Protein AF-A0A6C0CRC8-F1 (afdb_monomer)

Organism: NCBI:txid1070528

Radius of gyration: 34.05 Å; Cα contacts (8 Å, |Δi|>4): 95; chains: 1; bounding box: 80×77×87 Å

Secondary structure (DSSP, 8-state):
---S-S--TTSS---GGGS-TT-EEE-TTS-EEEEEEETTEEEEEEPPSS-------------------------------------------------------------PPPP---PPPPP-----------PPP-------------------PPPPPPPPHHHHHHHHHHHHHHHH-SSS-HHHHHHHHHHHHHHHHHHHHH--

Solvent-accessible surface area (backbone atoms only — not comparable to full-atom values): 14848 Å² total; per-residue (Å²): 132,79,80,83,80,67,73,36,59,65,74,78,65,66,63,37,70,88,52,61,77,67,48,73,45,73,18,76,80,78,41,52,24,24,27,39,75,57,97,89,40,55,35,59,36,75,51,74,88,64,76,81,74,76,73,76,81,84,74,76,81,75,77,77,79,84,76,87,74,91,76,89,74,91,81,78,87,79,91,82,90,82,89,79,87,88,81,93,73,94,70,93,74,86,77,93,75,89,77,87,77,81,71,76,84,76,72,82,78,75,81,68,77,78,75,86,75,84,76,80,85,81,89,81,89,88,82,91,88,81,91,79,93,74,87,80,79,83,79,78,79,74,75,75,76,80,81,85,72,86,78,86,68,78,75,76,81,73,80,80,76,81,81,49,71,66,59,52,52,45,59,52,44,44,51,55,46,45,71,77,44,77,83,69,57,72,71,57,47,52,54,52,35,54,53,52,50,54,54,53,51,53,51,60,62,72,78,105

Mean predicted aligned error: 21.52 Å

Sequence (208 aa):
MYTGKEMSPMGLGYCADGEMVGKKMMGRDNKDWIVGTKNGIKIWQRAPDAPLVCEEPVLKNEEIISGNDDVNSDIDSEEEEVKVQPEESAKEQTPEVMAKIEMPPQAPKKRGRPAKVKEAKPENKEAEPGAKEEAKPKRKYTRKPKNTEDVVEEKKERKPRAKTEYNMYISEKLKELREKHKELKTTEYFKMAIAEWKVYKETKNTVA

pLDDT: mean 71.19, std 20.49, range [39.12, 97.75]

Structure (mmCIF, N/CA/C/O backbone):
data_AF-A0A6C0CRC8-F1
#
_entry.id   AF-A0A6C0CRC8-F1
#
loop_
_atom_site.group_PDB
_atom_site.id
_atom_site.type_symbol
_atom_site.label_atom_id
_atom_site.label_alt_id
_atom_site.label_comp_id
_atom_site.label_asym_id
_atom_site.label_entity_id
_atom_site.label_seq_id
_atom_site.pdbx_PDB_ins_code
_atom_site.Cartn_x
_atom_site.Cartn_y
_atom_site.Cartn_z
_atom_site.occupancy
_atom_site.B_iso_or_equiv
_atom_site.auth_seq_id
_atom_site.auth_comp_id
_atom_site.auth_asym_id
_atom_site.auth_atom_id
_atom_site.pdbx_PDB_model_num
ATOM 1 N N . MET A 1 1 ? -1.367 15.613 -19.999 1.00 56.44 1 MET A N 1
ATOM 2 C CA . MET A 1 1 ? 0.026 16.001 -20.333 1.00 56.44 1 MET A CA 1
ATOM 3 C C . MET A 1 1 ? 0.952 14.850 -19.977 1.00 56.44 1 MET A C 1
ATOM 5 O O . MET A 1 1 ? 0.825 14.328 -18.879 1.00 56.44 1 MET A O 1
ATOM 9 N N . TYR A 1 2 ? 1.847 14.454 -20.885 1.00 59.19 2 TYR A N 1
ATOM 10 C CA . TYR A 1 2 ? 2.824 13.383 -20.657 1.00 59.19 2 TYR A CA 1
ATOM 11 C C . TYR A 1 2 ? 3.957 13.873 -19.746 1.00 59.19 2 TYR A C 1
ATOM 13 O O . TYR A 1 2 ? 4.626 14.856 -20.058 1.00 59.19 2 TYR A O 1
ATOM 21 N N . THR A 1 3 ? 4.176 13.201 -18.615 1.00 66.81 3 THR A N 1
ATOM 22 C CA . THR A 1 3 ? 5.148 13.648 -17.596 1.00 66.81 3 THR A CA 1
ATOM 23 C C . THR A 1 3 ? 6.562 13.094 -17.799 1.00 66.81 3 THR A C 1
ATOM 25 O O . THR A 1 3 ? 7.462 13.404 -17.019 1.00 66.81 3 THR A O 1
ATOM 28 N N . GLY A 1 4 ? 6.784 12.237 -18.806 1.00 68.25 4 GLY A N 1
ATOM 29 C CA . GLY A 1 4 ? 8.086 11.600 -19.063 1.00 68.25 4 GLY A CA 1
ATOM 30 C C . GLY A 1 4 ? 8.519 10.567 -18.020 1.00 68.25 4 GLY A C 1
ATOM 31 O O . GLY A 1 4 ? 9.549 9.917 -18.189 1.00 68.25 4 GLY A O 1
ATOM 32 N N . LYS A 1 5 ? 7.746 10.404 -16.941 1.00 71.31 5 LYS A N 1
ATOM 33 C CA . LYS A 1 5 ? 8.026 9.471 -15.842 1.00 71.31 5 LYS A CA 1
ATOM 34 C C . LYS A 1 5 ? 7.366 8.106 -16.041 1.00 71.31 5 LYS A C 1
ATOM 36 O O . LYS A 1 5 ? 7.633 7.169 -15.293 1.00 71.31 5 LYS A O 1
ATOM 41 N N . GLU A 1 6 ? 6.497 8.017 -17.036 1.00 70.81 6 GLU A N 1
ATOM 42 C CA . GLU A 1 6 ? 5.685 6.855 -17.354 1.00 70.81 6 GLU A CA 1
ATOM 43 C C . GLU A 1 6 ? 6.473 5.935 -18.288 1.00 70.81 6 GLU A C 1
ATOM 45 O O . GLU A 1 6 ? 7.143 6.385 -19.218 1.00 70.81 6 GLU A O 1
ATOM 50 N N . MET A 1 7 ? 6.429 4.631 -18.025 1.00 69.81 7 MET A N 1
ATOM 51 C CA . MET A 1 7 ? 7.054 3.650 -18.906 1.00 69.81 7 MET A CA 1
ATOM 52 C C . MET A 1 7 ? 6.260 3.600 -20.213 1.00 69.81 7 MET A C 1
ATOM 54 O O . MET A 1 7 ? 5.112 3.171 -20.214 1.00 69.81 7 MET A O 1
ATOM 58 N N . SER A 1 8 ? 6.860 4.065 -21.310 1.00 78.81 8 SER A N 1
ATOM 59 C CA . SER A 1 8 ? 6.246 4.064 -22.640 1.00 78.81 8 SER A CA 1
ATOM 60 C C . SER A 1 8 ? 6.976 3.068 -23.550 1.00 78.81 8 SER A C 1
ATOM 62 O O . SER A 1 8 ? 8.210 3.126 -23.606 1.00 78.81 8 SER A O 1
ATOM 64 N N . PRO A 1 9 ? 6.260 2.193 -24.286 1.00 80.94 9 PRO A N 1
ATOM 65 C CA . PRO A 1 9 ? 6.853 1.151 -25.131 1.00 80.94 9 PRO A CA 1
ATOM 66 C C . PRO A 1 9 ? 7.886 1.687 -26.126 1.00 80.94 9 PRO A C 1
ATOM 68 O O . PRO A 1 9 ? 8.929 1.077 -26.351 1.00 80.94 9 PRO A O 1
ATOM 71 N N . MET A 1 10 ? 7.634 2.862 -26.702 1.00 76.94 10 MET A N 1
ATOM 72 C CA . MET A 1 10 ? 8.480 3.421 -27.760 1.00 76.94 10 MET A CA 1
ATOM 73 C C . MET A 1 10 ? 9.400 4.553 -27.285 1.00 76.94 10 MET A C 1
ATOM 75 O O . MET A 1 10 ? 10.211 5.057 -28.060 1.00 76.94 10 MET A O 1
ATOM 79 N N . GLY A 1 11 ? 9.278 4.993 -26.026 1.00 75.69 11 GLY A N 1
ATOM 80 C CA . GLY A 1 11 ? 9.961 6.199 -25.539 1.00 75.69 11 GLY A CA 1
ATOM 81 C C . GLY A 1 11 ? 9.553 7.489 -26.272 1.00 75.69 11 GLY A C 1
ATOM 82 O O . GLY A 1 11 ? 10.250 8.491 -26.161 1.00 75.69 11 GLY A O 1
ATOM 83 N N . LEU A 1 12 ? 8.442 7.457 -27.018 1.00 71.00 12 LEU A N 1
ATOM 84 C CA . LEU A 1 12 ? 7.917 8.561 -27.836 1.00 71.00 12 LEU A CA 1
ATOM 85 C C . LEU A 1 12 ? 6.900 9.442 -27.103 1.00 71.00 12 LEU A C 1
ATOM 87 O O . LEU A 1 12 ? 6.391 10.400 -27.669 1.00 71.00 12 LEU A O 1
ATOM 91 N N . GLY A 1 13 ? 6.599 9.137 -25.843 1.00 79.75 13 GLY A N 1
ATOM 92 C CA . GLY A 1 13 ? 5.644 9.923 -25.070 1.00 79.75 13 GLY A CA 1
ATOM 93 C C . GLY A 1 13 ? 4.183 9.528 -25.227 1.00 79.75 13 GLY A C 1
ATOM 94 O O . GLY A 1 13 ? 3.304 10.308 -24.876 1.00 79.75 13 GLY A O 1
ATOM 95 N N . TYR A 1 14 ? 3.909 8.316 -25.712 1.00 82.94 14 TYR A N 1
ATOM 96 C CA . TYR A 1 14 ? 2.545 7.798 -25.759 1.00 82.94 14 TYR A CA 1
ATOM 97 C C . TYR A 1 14 ? 2.021 7.509 -24.351 1.00 82.94 14 TYR A C 1
ATOM 99 O O . TYR A 1 14 ? 2.572 6.661 -23.639 1.00 82.94 14 TYR A O 1
ATOM 107 N N . CYS A 1 15 ? 0.937 8.189 -23.979 1.00 88.31 15 CYS A N 1
ATOM 108 C CA . CYS A 1 15 ? 0.169 7.907 -22.771 1.00 88.31 15 CYS A CA 1
ATOM 109 C C . CYS A 1 15 ? -0.734 6.689 -23.000 1.00 88.31 15 CYS A C 1
ATOM 111 O O . CYS A 1 15 ? -1.391 6.593 -24.033 1.00 88.31 15 CYS A O 1
ATOM 113 N N . ALA A 1 16 ? -0.817 5.791 -22.019 1.00 91.00 16 ALA A N 1
ATOM 114 C CA . ALA A 1 16 ? -1.713 4.630 -22.078 1.00 91.00 16 ALA A CA 1
ATOM 115 C C . ALA A 1 16 ? -3.206 5.014 -22.029 1.00 91.00 16 ALA A C 1
ATOM 117 O O . ALA A 1 16 ? -4.069 4.220 -22.392 1.00 91.00 16 ALA A O 1
ATOM 118 N N . ASP A 1 17 ? -3.512 6.229 -21.574 1.00 90.56 17 ASP A N 1
ATOM 119 C CA . ASP A 1 17 ? -4.876 6.670 -21.291 1.00 90.56 17 ASP A CA 1
ATOM 120 C C . ASP A 1 17 ? -5.747 6.806 -22.555 1.00 90.56 17 ASP A C 1
ATOM 122 O O . ASP A 1 17 ? -6.916 6.410 -22.570 1.00 90.56 17 ASP A O 1
ATOM 126 N N . GLY A 1 18 ? -5.136 7.276 -23.651 1.00 90.38 18 GLY A N 1
ATOM 127 C CA . GLY A 1 18 ? -5.795 7.472 -24.946 1.00 90.38 18 GLY A CA 1
ATOM 128 C C . GLY A 1 18 ? -5.997 6.194 -25.762 1.00 90.38 18 GLY A C 1
ATOM 129 O O . GLY A 1 18 ? -6.579 6.253 -26.839 1.00 90.38 18 GLY A O 1
ATOM 130 N N . GLU A 1 19 ? -5.524 5.048 -25.272 1.00 92.19 19 GLU A N 1
ATOM 131 C CA . GLU A 1 19 ? -5.578 3.776 -25.990 1.00 92.19 19 GLU A CA 1
ATOM 132 C C . GLU A 1 19 ? -6.583 2.803 -25.356 1.00 92.19 19 GLU A C 1
ATOM 134 O O . GLU A 1 19 ? -6.964 2.914 -24.183 1.00 92.19 19 GLU A O 1
ATOM 139 N N . MET A 1 20 ? -7.049 1.838 -26.150 1.00 94.94 20 MET A N 1
ATOM 140 C CA . MET A 1 20 ? -7.973 0.799 -25.689 1.00 94.94 20 MET A CA 1
ATOM 141 C C . MET A 1 20 ? -7.225 -0.260 -24.865 1.00 94.94 20 MET A C 1
ATOM 143 O O . MET A 1 20 ? -6.132 -0.690 -25.240 1.00 94.94 20 MET A O 1
ATOM 147 N N . VAL A 1 21 ? -7.812 -0.688 -23.742 1.00 95.56 21 VAL A N 1
ATOM 148 C CA . VAL A 1 21 ? -7.254 -1.768 -22.909 1.00 95.56 21 VAL A CA 1
ATOM 149 C C . VAL A 1 21 ? -7.152 -3.039 -23.754 1.00 95.56 21 VAL A C 1
ATOM 151 O O . VAL A 1 21 ? -8.084 -3.381 -24.473 1.00 95.56 21 VAL A O 1
ATOM 154 N N . GLY A 1 22 ? -6.007 -3.717 -23.695 1.00 93.44 22 GLY A N 1
ATOM 155 C CA . GLY A 1 22 ? -5.718 -4.905 -24.498 1.00 93.44 22 GLY A CA 1
ATOM 156 C C . GLY A 1 22 ? -4.964 -4.635 -25.802 1.00 93.44 22 GLY A C 1
ATOM 157 O O . GLY A 1 22 ? -4.423 -5.575 -26.385 1.00 93.44 22 GLY A O 1
ATOM 158 N N . LYS A 1 23 ? -4.851 -3.373 -26.246 1.00 94.12 23 LYS A N 1
ATOM 159 C CA . LYS A 1 23 ? -4.070 -3.031 -27.443 1.00 94.12 23 LYS A CA 1
ATOM 160 C C . LYS A 1 23 ? -2.605 -3.409 -27.238 1.00 94.12 23 LYS A C 1
ATOM 162 O O . LYS A 1 23 ? -1.983 -2.969 -26.267 1.00 94.12 23 LYS A O 1
ATOM 167 N N . LYS A 1 24 ? -2.067 -4.203 -28.165 1.00 92.50 24 LYS A N 1
ATOM 168 C CA . LYS A 1 24 ? -0.651 -4.572 -28.212 1.00 92.50 24 LYS A CA 1
ATOM 169 C C . LYS A 1 24 ? 0.127 -3.595 -29.095 1.00 92.50 24 LYS A C 1
ATOM 171 O O . LYS A 1 24 ? -0.344 -3.212 -30.164 1.00 92.50 24 LYS A O 1
ATOM 176 N N . MET A 1 25 ? 1.309 -3.196 -28.647 1.00 92.50 25 MET A N 1
ATOM 177 C CA . MET A 1 25 ? 2.264 -2.383 -29.396 1.00 92.50 25 MET A CA 1
ATOM 178 C C . MET A 1 25 ? 3.677 -2.914 -29.188 1.00 92.50 25 MET A C 1
ATOM 180 O O . MET A 1 25 ? 4.079 -3.203 -28.062 1.00 92.50 25 MET A O 1
ATOM 184 N N . MET A 1 26 ? 4.446 -2.979 -30.270 1.00 91.69 26 MET A N 1
ATOM 185 C CA . MET A 1 26 ? 5.852 -3.357 -30.211 1.00 91.69 26 MET A CA 1
ATOM 186 C C . MET A 1 26 ? 6.688 -2.171 -29.718 1.00 91.69 26 MET A C 1
ATOM 188 O O . MET A 1 26 ? 6.635 -1.068 -30.267 1.00 91.69 26 MET A O 1
ATOM 192 N N . GLY A 1 27 ? 7.438 -2.388 -28.642 1.00 90.81 27 GLY A N 1
ATOM 193 C CA . GLY A 1 27 ? 8.329 -1.389 -28.072 1.00 90.81 27 GLY A CA 1
ATOM 194 C C . GLY A 1 27 ? 9.626 -1.222 -28.863 1.00 90.81 27 GLY A C 1
ATOM 195 O O . GLY A 1 27 ? 9.974 -2.022 -29.727 1.00 90.81 27 GLY A O 1
ATOM 196 N N . ARG A 1 28 ? 10.410 -0.195 -28.513 1.00 86.44 28 ARG A N 1
ATOM 197 C CA . ARG A 1 28 ? 11.751 0.035 -29.093 1.00 86.44 28 ARG A CA 1
ATOM 198 C C . ARG A 1 28 ? 12.749 -1.071 -28.728 1.00 86.44 28 ARG A C 1
ATOM 200 O O . ARG A 1 28 ? 13.810 -1.177 -29.334 1.00 86.44 28 ARG A O 1
ATOM 207 N N . ASP A 1 29 ? 12.424 -1.837 -27.694 1.00 86.69 29 ASP A N 1
ATOM 208 C CA . ASP A 1 29 ? 13.138 -3.021 -27.240 1.00 86.69 29 ASP A CA 1
ATOM 209 C C . ASP A 1 29 ? 12.695 -4.310 -27.956 1.00 86.69 29 ASP A C 1
ATOM 211 O O . ASP A 1 29 ? 13.110 -5.383 -27.530 1.00 86.69 29 ASP A O 1
ATOM 215 N N . ASN A 1 30 ? 11.886 -4.214 -29.023 1.00 89.44 30 ASN A N 1
ATOM 216 C CA . ASN A 1 30 ? 11.302 -5.344 -29.763 1.00 89.44 30 ASN A CA 1
ATOM 217 C C . ASN A 1 30 ? 10.503 -6.305 -28.873 1.00 89.44 30 ASN A C 1
ATOM 219 O O . ASN A 1 30 ? 10.401 -7.494 -29.158 1.00 89.44 30 ASN A O 1
ATOM 223 N N . LYS A 1 31 ? 9.960 -5.791 -27.768 1.00 89.44 31 LYS A N 1
ATOM 224 C CA . LYS A 1 31 ? 9.087 -6.541 -26.868 1.00 89.44 31 LYS A CA 1
ATOM 225 C C . LYS A 1 31 ? 7.670 -6.040 -27.019 1.00 89.44 31 LYS A C 1
ATOM 227 O O . LYS A 1 31 ? 7.463 -4.844 -27.232 1.00 89.44 31 LYS A O 1
ATOM 232 N N . ASP A 1 32 ? 6.710 -6.936 -26.867 1.00 92.19 32 ASP A N 1
ATOM 233 C CA . ASP A 1 32 ? 5.308 -6.561 -26.912 1.00 92.19 32 ASP A CA 1
ATOM 234 C C . ASP A 1 32 ? 4.890 -5.906 -25.600 1.00 92.19 32 ASP A C 1
ATOM 236 O O . ASP A 1 32 ? 5.190 -6.361 -24.493 1.00 92.19 32 ASP A O 1
ATOM 240 N N . TRP A 1 33 ? 4.174 -4.801 -25.735 1.00 93.31 33 TRP A N 1
ATOM 241 C CA . TRP A 1 33 ? 3.546 -4.092 -24.640 1.00 93.31 33 TRP A CA 1
ATOM 242 C C . TRP A 1 33 ? 2.049 -4.081 -24.848 1.00 93.31 33 TRP A C 1
ATOM 244 O O . TRP A 1 33 ? 1.568 -3.923 -25.963 1.00 93.31 33 TRP A O 1
ATOM 254 N N . ILE A 1 34 ? 1.312 -4.216 -23.760 1.00 94.44 34 ILE A N 1
ATOM 255 C CA . ILE A 1 34 ? -0.140 -4.241 -23.735 1.00 94.44 34 ILE A CA 1
ATOM 256 C C . ILE A 1 34 ? -0.643 -3.136 -22.811 1.00 94.44 34 ILE A C 1
ATOM 258 O O . ILE A 1 34 ? -0.088 -2.906 -21.732 1.00 94.44 34 ILE A O 1
ATOM 262 N N . VAL A 1 35 ? -1.690 -2.429 -23.231 1.00 95.38 35 VAL A N 1
ATOM 263 C CA . VAL A 1 35 ? -2.402 -1.502 -22.343 1.00 95.38 35 VAL A CA 1
ATOM 264 C C . VAL A 1 35 ? -3.191 -2.323 -21.328 1.00 95.38 35 VAL A C 1
ATOM 266 O O . VAL A 1 35 ? -4.144 -3.008 -21.692 1.00 95.38 35 VAL A O 1
ATOM 269 N N . GLY A 1 36 ? -2.803 -2.258 -20.057 1.00 93.88 36 GLY A N 1
ATOM 270 C CA . GLY A 1 36 ? -3.520 -2.882 -18.945 1.00 93.88 36 GLY A CA 1
ATOM 271 C C . GLY A 1 36 ? -4.079 -1.837 -17.984 1.00 93.88 36 GLY A C 1
ATOM 272 O O . GLY A 1 36 ? -3.643 -0.688 -17.980 1.00 93.88 36 GLY A O 1
ATOM 273 N N . THR A 1 37 ? -5.004 -2.237 -17.117 1.00 95.94 37 THR A N 1
ATOM 274 C CA . THR A 1 37 ? -5.518 -1.376 -16.043 1.00 95.94 37 THR A CA 1
ATOM 275 C C . THR A 1 37 ? -4.921 -1.815 -14.713 1.00 95.94 37 THR A C 1
ATOM 277 O O . THR A 1 37 ? -4.974 -2.991 -14.361 1.00 95.94 37 THR A O 1
ATOM 280 N N . LYS A 1 38 ? -4.355 -0.879 -13.946 1.00 93.00 38 LYS A N 1
ATOM 281 C CA . LYS A 1 38 ? -3.857 -1.132 -12.589 1.00 93.00 38 LYS A CA 1
ATOM 282 C C . LYS A 1 38 ? -4.364 -0.042 -11.658 1.00 93.00 38 LYS A C 1
ATOM 284 O O . LYS A 1 38 ? -4.096 1.133 -11.885 1.00 93.00 38 LYS A O 1
ATOM 289 N N . ASN A 1 39 ? -5.087 -0.432 -10.609 1.00 94.19 39 ASN A N 1
ATOM 290 C CA . ASN A 1 39 ? -5.735 0.496 -9.671 1.00 94.19 39 ASN A CA 1
ATOM 291 C C . ASN A 1 39 ? -6.658 1.514 -10.377 1.00 94.19 39 ASN A C 1
ATOM 293 O O . ASN A 1 39 ? -6.658 2.691 -10.031 1.00 94.19 39 ASN A O 1
ATOM 297 N N . GLY A 1 40 ? -7.386 1.080 -11.412 1.00 92.69 40 GLY A N 1
ATOM 298 C CA . GLY A 1 40 ? -8.282 1.941 -12.199 1.00 92.69 40 GLY A CA 1
ATOM 299 C C . GLY A 1 40 ? -7.592 2.866 -13.211 1.00 92.69 40 GLY A C 1
ATOM 300 O O . GLY A 1 40 ? -8.281 3.546 -13.959 1.00 92.69 40 GLY A O 1
ATOM 301 N N . ILE A 1 41 ? -6.256 2.874 -13.281 1.00 93.38 41 ILE A N 1
ATOM 302 C CA . ILE A 1 41 ? -5.489 3.702 -14.222 1.00 93.38 41 ILE A CA 1
ATOM 303 C C . ILE A 1 41 ? -4.929 2.819 -15.341 1.00 93.38 41 ILE A C 1
ATOM 305 O O . ILE A 1 41 ? -4.349 1.760 -15.069 1.00 93.38 41 ILE A O 1
ATOM 309 N N . LYS A 1 42 ? -5.077 3.253 -16.599 1.00 94.44 42 LYS A N 1
ATOM 310 C CA . LYS A 1 42 ? -4.457 2.581 -17.747 1.00 94.44 42 LYS A CA 1
ATOM 311 C C . LYS A 1 42 ? -2.950 2.801 -17.736 1.00 94.44 42 LYS A C 1
ATOM 313 O O . LYS A 1 42 ? -2.475 3.929 -17.628 1.00 94.44 42 LYS A O 1
ATOM 318 N N . ILE A 1 43 ? -2.195 1.720 -17.874 1.00 93.38 43 ILE A N 1
ATOM 319 C CA . ILE A 1 43 ? -0.737 1.732 -17.921 1.00 93.38 43 ILE A CA 1
ATOM 320 C C . ILE A 1 43 ? -0.231 0.771 -18.994 1.00 93.38 43 ILE A C 1
ATOM 322 O O . ILE A 1 43 ? -0.824 -0.279 -19.242 1.00 93.38 43 ILE A O 1
ATOM 326 N N . TRP A 1 44 ? 0.905 1.101 -19.600 1.00 93.38 44 TRP A N 1
ATOM 327 C CA . TRP A 1 44 ? 1.623 0.166 -20.458 1.00 93.38 44 TRP A CA 1
ATOM 328 C C . TRP A 1 44 ? 2.293 -0.910 -19.602 1.00 93.38 44 TRP A C 1
ATOM 330 O O . TRP A 1 44 ? 3.084 -0.609 -18.704 1.00 93.38 44 TRP A O 1
ATOM 340 N N . GLN A 1 45 ? 1.980 -2.170 -19.879 1.00 93.19 45 GLN A N 1
ATOM 341 C CA . GLN A 1 45 ? 2.575 -3.337 -19.235 1.00 93.19 45 GLN A CA 1
ATOM 342 C C . GLN A 1 45 ? 3.308 -4.170 -20.284 1.00 93.19 45 GLN A C 1
ATOM 344 O O . GLN A 1 45 ? 2.900 -4.214 -21.440 1.00 93.19 45 GLN A O 1
ATOM 349 N N . ARG A 1 46 ? 4.405 -4.824 -19.898 1.00 92.38 46 ARG A N 1
ATOM 350 C CA . ARG A 1 46 ? 5.081 -5.781 -20.783 1.00 92.38 46 ARG A CA 1
ATOM 351 C C . ARG A 1 46 ? 4.179 -7.001 -20.939 1.00 92.38 46 ARG A C 1
ATOM 353 O O . ARG A 1 46 ? 3.733 -7.539 -19.925 1.00 92.38 46 ARG A O 1
ATOM 360 N N . ALA A 1 47 ? 3.912 -7.406 -22.175 1.00 89.50 47 ALA A N 1
ATOM 361 C CA . ALA A 1 47 ? 3.236 -8.666 -22.419 1.00 89.50 47 ALA A CA 1
ATOM 362 C C . ALA A 1 47 ? 4.144 -9.799 -21.903 1.00 89.50 47 ALA A C 1
ATOM 364 O O . ALA A 1 47 ? 5.361 -9.735 -22.093 1.00 89.50 47 ALA A O 1
ATOM 365 N N . PRO A 1 48 ? 3.601 -10.790 -21.181 1.00 83.69 48 PRO A N 1
ATOM 366 C CA . PRO A 1 48 ? 4.371 -11.972 -20.836 1.00 83.69 48 PRO A CA 1
ATOM 367 C C . PRO A 1 48 ? 4.756 -12.706 -22.127 1.00 83.69 48 PRO A C 1
ATOM 369 O O . PRO A 1 48 ? 3.891 -12.998 -22.946 1.00 83.69 48 PRO A O 1
ATOM 372 N N . ASP A 1 49 ? 6.047 -13.008 -22.288 1.00 78.38 49 ASP A N 1
ATOM 373 C CA . ASP A 1 49 ? 6.589 -13.747 -23.443 1.00 78.38 49 ASP A CA 1
ATOM 374 C C . ASP A 1 49 ? 6.169 -15.230 -23.443 1.00 78.38 49 ASP A C 1
ATOM 376 O O . ASP A 1 49 ? 6.439 -15.964 -24.392 1.00 78.38 49 ASP A O 1
ATOM 380 N N . ALA A 1 50 ? 5.532 -15.697 -22.364 1.00 73.69 50 ALA A N 1
ATOM 381 C CA . ALA A 1 50 ? 5.047 -17.061 -22.280 1.00 73.69 50 ALA A CA 1
ATOM 382 C C . ALA A 1 50 ? 3.867 -17.235 -23.251 1.00 73.69 50 ALA A C 1
ATOM 384 O O . ALA A 1 50 ? 2.890 -16.483 -23.137 1.00 73.69 50 ALA A O 1
ATOM 385 N N . PRO A 1 51 ? 3.904 -18.225 -24.167 1.00 65.38 51 PRO A N 1
ATOM 386 C CA . PRO A 1 51 ? 2.679 -18.657 -24.815 1.00 65.38 51 PRO A CA 1
ATOM 387 C C . PRO A 1 51 ? 1.726 -19.024 -23.683 1.00 65.38 51 PRO A C 1
ATOM 389 O O . PRO A 1 51 ? 2.112 -19.744 -22.760 1.00 65.38 51 PRO A O 1
ATOM 392 N N . LEU A 1 52 ? 0.522 -18.457 -23.698 1.00 60.84 52 LEU A N 1
ATOM 393 C CA . LEU A 1 52 ? -0.536 -18.889 -22.799 1.00 60.84 52 LEU A CA 1
ATOM 394 C C . LEU A 1 52 ? -0.780 -20.359 -23.135 1.00 60.84 52 LEU A C 1
ATOM 396 O O . LEU A 1 52 ? -1.503 -20.671 -24.077 1.00 60.84 52 LEU A O 1
ATOM 400 N N . VAL A 1 53 ? -0.098 -21.256 -22.426 1.00 64.19 53 VAL A N 1
ATOM 401 C CA . VAL A 1 53 ? -0.453 -22.663 -22.393 1.00 64.19 53 VAL A CA 1
ATOM 402 C C . VAL A 1 53 ? -1.821 -22.641 -21.743 1.00 64.19 53 VAL A C 1
ATOM 404 O O . VAL A 1 53 ? -1.947 -22.419 -20.541 1.00 64.19 53 VAL A O 1
ATOM 407 N N . CYS A 1 54 ? -2.859 -22.720 -22.570 1.00 56.44 54 CYS A N 1
ATOM 408 C CA . CYS A 1 54 ? -4.181 -23.076 -22.105 1.00 56.44 54 CYS A CA 1
ATOM 409 C C . CYS A 1 54 ? -4.029 -24.487 -21.550 1.00 56.44 54 CYS A C 1
ATOM 411 O O . CYS A 1 54 ? -4.089 -25.454 -22.303 1.00 56.44 54 CYS A O 1
ATOM 413 N N . GLU A 1 55 ? -3.703 -24.589 -20.262 1.00 66.25 55 GLU A N 1
ATOM 414 C CA . GLU A 1 55 ? -3.749 -25.864 -19.572 1.00 66.25 55 GLU A CA 1
ATOM 415 C C . GLU A 1 55 ? -5.164 -26.409 -19.748 1.00 66.25 55 GLU A C 1
ATOM 417 O O . GLU A 1 55 ? -6.160 -25.715 -19.518 1.00 66.25 55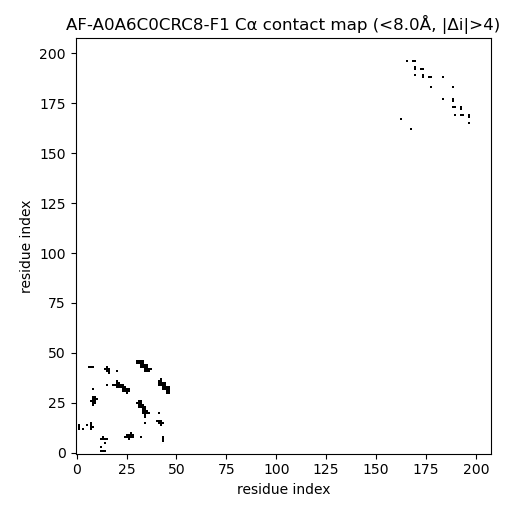 GLU A O 1
ATOM 422 N N . GLU A 1 56 ? -5.227 -27.623 -20.278 1.00 73.06 56 GLU A N 1
ATOM 423 C CA . GLU A 1 56 ? -6.464 -28.336 -20.531 1.00 73.06 56 GLU A CA 1
ATOM 424 C C . GLU A 1 56 ? -7.201 -28.500 -19.191 1.00 73.06 56 GLU A C 1
ATOM 426 O O . GLU A 1 56 ? -6.579 -28.914 -18.206 1.00 73.06 56 GLU A O 1
ATOM 431 N N . PRO A 1 57 ? -8.490 -28.124 -19.090 1.00 70.81 57 PRO A N 1
ATOM 432 C CA . PRO A 1 57 ? -9.205 -28.196 -17.826 1.00 70.81 57 PRO A CA 1
ATOM 433 C C . PRO A 1 57 ? -9.291 -29.655 -17.373 1.00 70.81 57 PRO A C 1
ATOM 435 O O . PRO A 1 57 ? -10.033 -30.455 -17.939 1.00 70.81 57 PRO A O 1
ATOM 438 N N . VAL A 1 58 ? -8.547 -29.996 -16.318 1.00 65.19 58 VAL A N 1
ATOM 439 C CA . VAL A 1 58 ? -8.588 -31.305 -15.653 1.00 65.19 58 VAL A CA 1
ATOM 440 C C . VAL A 1 58 ? -9.847 -31.388 -14.787 1.00 65.19 58 VAL A C 1
ATOM 442 O O . VAL A 1 58 ? -9.783 -31.500 -13.567 1.00 65.19 58 VAL A O 1
ATOM 445 N N . LEU A 1 59 ? -11.024 -31.306 -15.403 1.00 67.81 59 LEU A N 1
ATOM 446 C CA . LEU A 1 59 ? -12.239 -31.799 -14.770 1.00 67.81 59 LEU A CA 1
ATOM 447 C C . LEU A 1 59 ? -12.320 -33.289 -15.091 1.00 67.81 59 LEU A C 1
ATOM 449 O O . LEU A 1 59 ? -12.889 -33.706 -16.097 1.00 67.81 59 LEU A O 1
ATOM 453 N N . LYS A 1 60 ? -11.683 -34.099 -14.240 1.00 64.94 60 LYS A N 1
ATOM 454 C CA . LYS A 1 60 ? -12.029 -35.514 -14.141 1.00 64.94 60 LYS A CA 1
ATOM 455 C C . LYS A 1 60 ? -13.432 -35.550 -13.555 1.00 64.94 60 LYS A C 1
ATOM 457 O O . LYS A 1 60 ? -13.625 -35.198 -12.396 1.00 64.94 60 LYS A O 1
ATOM 462 N N . ASN A 1 61 ? -14.397 -35.907 -14.390 1.00 63.22 61 ASN A N 1
ATOM 463 C CA . ASN A 1 61 ? -15.747 -36.228 -13.965 1.00 63.22 61 ASN A CA 1
ATOM 464 C C . ASN A 1 61 ? -15.647 -37.462 -13.059 1.00 63.22 61 ASN A C 1
ATOM 466 O O . ASN A 1 61 ? -15.593 -38.586 -13.551 1.00 63.22 61 ASN A O 1
ATOM 470 N N . GLU A 1 62 ? -15.525 -37.256 -11.750 1.00 62.16 62 GLU A N 1
ATOM 471 C CA . GLU A 1 62 ? -15.753 -38.322 -10.785 1.00 62.16 62 GLU A CA 1
ATOM 472 C C . GLU A 1 62 ? -17.249 -38.624 -10.824 1.00 62.16 62 GLU A C 1
ATOM 474 O O . GLU A 1 62 ? -18.088 -37.802 -10.450 1.00 62.16 62 GLU A O 1
ATOM 479 N N . GLU A 1 63 ? -17.571 -39.779 -11.401 1.00 57.75 63 GLU A N 1
ATOM 480 C CA . GLU A 1 63 ? -18.906 -40.351 -11.420 1.00 57.75 63 GLU A CA 1
ATOM 481 C C . GLU A 1 63 ? -19.431 -40.420 -9.984 1.00 57.75 63 GLU A C 1
ATOM 483 O O . GLU A 1 63 ? -18.961 -41.201 -9.156 1.00 57.75 63 GLU A O 1
ATOM 488 N N . ILE A 1 64 ? -20.419 -39.579 -9.686 1.00 54.94 64 ILE A N 1
ATOM 489 C CA . ILE A 1 64 ? -21.249 -39.714 -8.497 1.00 54.94 64 ILE A CA 1
ATOM 490 C C . ILE A 1 64 ? -22.024 -41.016 -8.690 1.00 54.94 64 ILE A C 1
ATOM 492 O O . ILE A 1 64 ? -23.009 -41.064 -9.429 1.00 54.94 64 ILE A O 1
ATOM 496 N N . ILE A 1 65 ? -21.553 -42.087 -8.054 1.00 54.56 65 ILE A N 1
ATOM 497 C CA . ILE A 1 65 ? -22.314 -43.322 -7.908 1.00 54.56 65 ILE A CA 1
ATOM 498 C C . ILE A 1 65 ? -23.541 -42.964 -7.067 1.00 54.56 65 ILE A C 1
ATOM 500 O O . ILE A 1 65 ? -23.471 -42.802 -5.851 1.00 54.56 65 ILE A O 1
ATOM 504 N N . SER A 1 66 ? -24.666 -42.788 -7.756 1.00 50.91 66 SER A N 1
ATOM 505 C CA . SER A 1 66 ? -26.004 -42.772 -7.180 1.00 50.91 66 SER A CA 1
ATOM 506 C C . SER A 1 66 ? -26.284 -44.163 -6.609 1.00 50.91 66 SER A C 1
ATOM 508 O O . SER A 1 66 ? -26.739 -45.061 -7.310 1.00 50.91 66 SER A O 1
ATOM 510 N N . GLY A 1 67 ? -25.941 -44.349 -5.336 1.00 47.06 67 GLY A N 1
ATOM 511 C CA . GLY A 1 67 ? -26.421 -45.449 -4.511 1.00 47.06 67 GLY A CA 1
ATOM 512 C C . GLY A 1 67 ? -27.662 -44.991 -3.758 1.00 47.06 67 GLY A C 1
ATOM 513 O O . GLY A 1 67 ? -27.548 -44.364 -2.708 1.00 47.06 67 GLY A O 1
ATOM 514 N N . ASN A 1 68 ? -28.833 -45.270 -4.328 1.00 55.94 68 ASN A N 1
ATOM 515 C CA . ASN A 1 68 ? -30.062 -45.391 -3.555 1.00 55.94 68 ASN A CA 1
ATOM 516 C C . ASN A 1 68 ? -29.971 -46.707 -2.784 1.00 55.94 68 ASN A C 1
ATOM 518 O O . ASN A 1 68 ? -29.962 -47.753 -3.422 1.00 55.94 68 ASN A O 1
ATOM 522 N N . ASP A 1 69 ? -29.951 -46.654 -1.458 1.00 44.72 69 ASP A N 1
ATOM 523 C CA . ASP A 1 69 ? -30.459 -47.751 -0.640 1.00 44.72 69 ASP A CA 1
ATOM 524 C C . ASP A 1 69 ? -31.190 -47.162 0.567 1.00 44.72 69 ASP A C 1
ATOM 526 O O . ASP A 1 69 ? -30.608 -46.549 1.465 1.00 44.72 69 ASP A O 1
ATOM 530 N N . ASP A 1 70 ? -32.508 -47.326 0.505 1.00 53.31 70 ASP A N 1
ATOM 531 C CA . ASP A 1 70 ? -33.459 -47.305 1.602 1.00 53.31 70 ASP A CA 1
ATOM 532 C C . ASP A 1 70 ? -32.889 -47.938 2.880 1.00 53.31 70 ASP A C 1
ATOM 534 O O . ASP A 1 70 ? -32.718 -49.154 2.946 1.00 53.31 70 ASP A O 1
ATOM 538 N N . VAL A 1 71 ? -32.734 -47.148 3.945 1.00 52.59 71 VAL A N 1
ATOM 539 C CA . VAL A 1 71 ? -32.969 -47.658 5.302 1.00 52.59 71 VAL A CA 1
ATOM 540 C C . VAL A 1 71 ? -33.739 -46.618 6.101 1.00 52.59 71 VAL A C 1
ATOM 542 O O . VAL A 1 71 ? -33.211 -45.643 6.629 1.00 52.59 71 VAL A O 1
ATOM 545 N N . ASN A 1 72 ? -35.033 -46.884 6.152 1.00 53.59 72 ASN A N 1
ATOM 546 C CA . ASN A 1 72 ? -35.976 -46.416 7.141 1.00 53.59 72 ASN A CA 1
ATOM 547 C C . ASN A 1 72 ? -35.534 -46.880 8.544 1.00 53.59 72 ASN A C 1
ATOM 549 O O . ASN A 1 72 ? -35.368 -48.081 8.762 1.00 53.59 72 ASN A O 1
ATOM 553 N N . SER A 1 73 ? -35.392 -45.964 9.499 1.00 48.47 73 SER A N 1
ATOM 554 C CA . SER A 1 73 ? -35.614 -46.285 10.912 1.00 48.47 73 SER A CA 1
ATOM 555 C C . SER A 1 73 ? -35.989 -45.023 11.679 1.00 48.47 73 SER A C 1
ATOM 557 O O . SER A 1 73 ? -35.134 -44.189 11.985 1.00 48.47 73 SER A O 1
ATOM 559 N N . ASP A 1 74 ? -37.286 -44.927 11.960 1.00 53.12 74 ASP A N 1
ATOM 560 C CA . ASP A 1 74 ? -37.882 -44.254 13.107 1.00 53.12 74 ASP A CA 1
ATOM 561 C C . ASP A 1 74 ? -36.934 -44.185 14.315 1.00 53.12 74 ASP A C 1
ATOM 563 O O . ASP A 1 74 ? -36.537 -45.215 14.867 1.00 53.12 74 ASP A O 1
ATOM 567 N N . ILE A 1 75 ? -36.637 -42.971 14.776 1.00 52.50 75 ILE A N 1
ATOM 568 C CA . ILE A 1 75 ? -36.425 -42.743 16.202 1.00 52.50 75 ILE A CA 1
ATOM 569 C C . ILE A 1 75 ? -37.181 -41.470 16.589 1.00 52.50 75 ILE A C 1
ATOM 571 O O . ILE A 1 75 ? -36.844 -40.346 16.216 1.00 52.50 75 ILE A O 1
ATOM 575 N N . ASP A 1 76 ? -38.303 -41.737 17.237 1.00 55.09 76 ASP A N 1
ATOM 576 C CA . ASP A 1 76 ? -39.181 -40.821 17.939 1.00 55.09 76 ASP A CA 1
ATOM 577 C C . ASP A 1 76 ? -38.581 -40.495 19.324 1.00 55.09 76 ASP A C 1
ATOM 579 O O . ASP A 1 76 ? -37.772 -41.271 19.839 1.00 55.09 76 ASP A O 1
ATOM 583 N N . SER A 1 77 ? -39.061 -39.408 19.937 1.00 50.75 77 SER A N 1
ATOM 584 C CA . SER A 1 77 ? -38.851 -39.005 21.345 1.00 50.75 77 SER A CA 1
ATOM 585 C C . SER A 1 77 ? -37.477 -38.394 21.693 1.00 50.75 77 SER A C 1
ATOM 587 O O . SER A 1 77 ? -36.431 -38.883 21.292 1.00 50.75 77 SER A O 1
ATOM 589 N N . GLU A 1 78 ? -37.348 -37.328 22.480 1.00 54.16 78 GLU A N 1
ATOM 590 C CA . GLU A 1 78 ? -38.287 -36.518 23.259 1.00 54.16 78 GLU A CA 1
ATOM 591 C C . GLU A 1 78 ? -37.573 -35.199 23.620 1.00 54.16 78 GLU A C 1
ATOM 593 O O . GLU A 1 78 ? -36.341 -35.111 23.624 1.00 54.16 78 GLU A O 1
ATOM 598 N N . GLU A 1 79 ? -38.365 -34.170 23.907 1.00 56.09 79 GLU A N 1
ATOM 599 C CA . GLU A 1 79 ? -37.934 -32.887 24.454 1.00 56.09 79 GLU A CA 1
ATOM 600 C C . GLU A 1 79 ? -37.320 -33.063 25.853 1.00 56.09 79 GLU A C 1
ATOM 602 O O . GLU A 1 79 ? -37.937 -33.676 26.719 1.00 56.09 79 GLU A O 1
ATOM 607 N N . GLU A 1 80 ? -36.179 -32.425 26.136 1.00 53.41 80 GLU A N 1
ATOM 608 C CA . GLU A 1 80 ? -35.926 -31.958 27.503 1.00 53.41 80 GLU A CA 1
ATOM 609 C C . GLU A 1 80 ? -35.146 -30.637 27.521 1.00 53.41 80 GLU A C 1
ATOM 611 O O . GLU A 1 80 ? -34.004 -30.501 27.076 1.00 53.41 80 GLU A O 1
ATOM 616 N N . GLU A 1 81 ? -35.843 -29.636 28.041 1.00 53.56 81 GLU A N 1
ATOM 617 C CA . GLU A 1 81 ? -35.412 -28.284 28.328 1.00 53.56 81 GLU A CA 1
ATOM 618 C C . GLU A 1 81 ? -34.541 -28.290 29.598 1.00 53.56 81 GLU A C 1
ATOM 620 O O . GLU A 1 81 ? -35.048 -28.505 30.696 1.00 53.56 81 GLU A O 1
ATOM 625 N N . VAL A 1 82 ? -33.234 -28.007 29.494 1.00 43.31 82 VAL A N 1
ATOM 626 C CA . VAL A 1 82 ? -32.400 -27.739 30.683 1.00 43.31 82 VAL A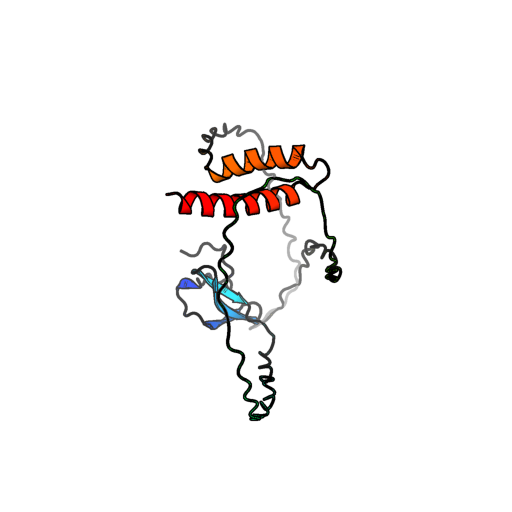 CA 1
ATOM 627 C C . VAL A 1 82 ? -31.801 -26.339 30.622 1.00 43.31 82 VAL A C 1
ATOM 629 O O . VAL A 1 82 ? -30.785 -26.050 29.993 1.00 43.31 82 VAL A O 1
ATOM 632 N N . LYS A 1 83 ? -32.486 -25.464 31.352 1.00 47.28 83 LYS A N 1
ATOM 633 C CA . LYS A 1 83 ? -32.111 -24.117 31.767 1.00 47.28 83 LYS A CA 1
ATOM 634 C C . LYS A 1 83 ? -31.161 -24.186 32.965 1.00 47.28 83 LYS A C 1
ATOM 636 O O . LYS A 1 83 ? -31.626 -24.457 34.066 1.00 47.28 83 LYS A O 1
ATOM 641 N N . VAL A 1 84 ? -29.881 -23.839 32.802 1.00 46.69 84 VAL A N 1
ATOM 642 C CA . VAL A 1 84 ? -29.000 -23.460 33.928 1.00 46.69 84 VAL A CA 1
ATOM 643 C C . VAL A 1 84 ? -28.019 -22.359 33.491 1.00 46.69 84 VAL A C 1
ATOM 645 O O . VAL A 1 84 ? -27.162 -22.569 32.638 1.00 46.69 84 VAL A O 1
ATOM 648 N N . GLN A 1 85 ? -28.179 -21.163 34.071 1.00 45.38 85 GLN A N 1
ATOM 649 C CA . GLN A 1 85 ? -27.145 -20.117 34.165 1.00 45.38 85 GLN A CA 1
ATOM 650 C C . GLN A 1 85 ? -26.300 -20.341 35.452 1.00 45.38 85 GLN A C 1
ATOM 652 O O . GLN A 1 85 ? -26.611 -21.245 36.219 1.00 45.38 85 GLN A O 1
ATOM 657 N N . PRO A 1 86 ? -25.345 -19.464 35.805 1.00 57.75 86 PRO A N 1
ATOM 658 C CA . PRO A 1 86 ? -23.938 -19.499 35.428 1.00 57.75 86 PRO A CA 1
ATOM 659 C C . PRO A 1 86 ? -23.040 -19.743 36.659 1.00 57.75 86 PRO A C 1
ATOM 661 O O . PRO A 1 86 ? -23.232 -19.098 37.683 1.00 57.75 86 PRO A O 1
ATOM 664 N N . GLU A 1 87 ? -22.000 -20.576 36.561 1.00 41.47 87 GLU A N 1
ATOM 665 C CA . GLU A 1 87 ? -20.950 -20.588 37.590 1.00 41.47 87 GLU A CA 1
ATOM 666 C C . GLU A 1 87 ? -19.546 -20.448 37.002 1.00 41.47 87 GLU A C 1
ATOM 668 O O . GLU A 1 87 ? -19.026 -21.263 36.241 1.00 41.47 87 GLU A O 1
ATOM 673 N N . GLU A 1 88 ? -18.978 -19.317 37.393 1.00 50.31 88 GLU A N 1
ATOM 674 C CA . GLU A 1 88 ? -17.585 -18.938 37.463 1.00 50.31 88 GLU A CA 1
ATOM 675 C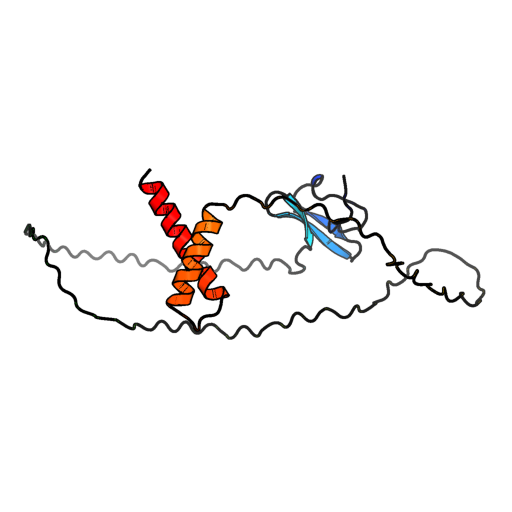 C . GLU A 1 88 ? -16.719 -20.067 38.047 1.00 50.31 88 GLU A C 1
ATOM 677 O O . GLU A 1 88 ? -16.858 -20.448 39.206 1.00 50.31 88 GLU A O 1
ATOM 682 N N . SER A 1 89 ? -15.769 -20.589 37.270 1.00 39.12 89 SER A N 1
ATOM 683 C CA . SER A 1 89 ? -14.638 -21.306 37.854 1.00 39.12 89 SER A CA 1
ATOM 684 C C . SER A 1 89 ? -13.431 -21.278 36.934 1.00 39.12 89 SER A C 1
ATOM 686 O O . SER A 1 89 ? -13.428 -21.801 35.820 1.00 39.12 89 SER A O 1
ATOM 688 N N . ALA A 1 90 ? -12.386 -20.632 37.434 1.00 51.25 90 ALA A N 1
ATOM 689 C CA . ALA A 1 90 ? -11.052 -20.661 36.885 1.00 51.25 90 ALA A CA 1
ATOM 690 C C . ALA A 1 90 ? -10.541 -22.104 36.748 1.00 51.25 90 ALA A C 1
ATOM 692 O O . ALA A 1 90 ? -10.432 -22.824 37.740 1.00 51.25 90 ALA A O 1
ATOM 693 N N . LYS A 1 91 ? -10.134 -22.485 35.534 1.00 42.69 91 LYS A N 1
ATOM 694 C CA . LYS A 1 91 ? -9.049 -23.446 35.307 1.00 42.69 91 LYS A CA 1
ATOM 695 C C . LYS A 1 91 ? -8.543 -23.360 33.872 1.00 42.69 91 LYS A C 1
ATOM 697 O O . LYS A 1 91 ? -9.184 -23.791 32.923 1.00 42.69 91 LYS A O 1
ATOM 702 N N . GLU A 1 92 ? -7.376 -22.739 33.760 1.00 53.56 92 GLU A N 1
ATOM 703 C CA . GLU A 1 92 ? -6.202 -23.278 33.078 1.00 53.56 92 GLU A CA 1
ATOM 704 C C . GLU A 1 92 ? -6.425 -24.629 32.375 1.00 53.56 92 GLU A C 1
ATOM 706 O O . GLU A 1 92 ? -6.558 -25.667 33.023 1.00 53.56 92 GLU A O 1
ATOM 711 N N . GLN A 1 93 ? -6.444 -24.591 31.042 1.00 39.31 93 GLN A N 1
ATOM 712 C CA . GLN A 1 93 ? -6.096 -25.711 30.173 1.00 39.31 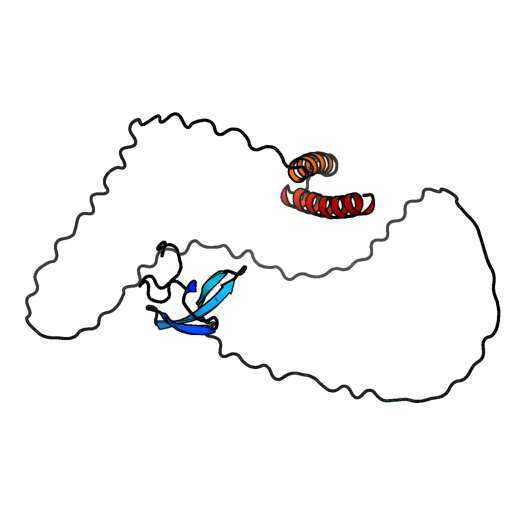93 GLN A CA 1
ATOM 713 C C . GLN A 1 93 ? -5.796 -25.175 28.770 1.00 39.31 93 GLN A C 1
ATOM 715 O O . GLN A 1 93 ? -6.674 -24.783 28.004 1.00 39.31 93 GLN A O 1
ATOM 720 N N . THR A 1 94 ? -4.506 -25.128 28.461 1.00 47.56 94 THR A N 1
ATOM 721 C CA . THR A 1 94 ? -3.983 -25.179 27.100 1.00 47.56 94 THR A CA 1
ATOM 722 C C . THR A 1 94 ? -4.427 -26.478 26.427 1.00 47.56 94 THR A C 1
ATOM 724 O O . THR A 1 94 ? -4.445 -27.534 27.059 1.00 47.56 94 THR A O 1
ATOM 727 N N . PRO A 1 95 ? -4.715 -26.427 25.121 1.00 54.06 95 PRO A N 1
ATOM 728 C CA . PRO A 1 95 ? -4.200 -27.490 24.269 1.00 54.06 95 PRO A CA 1
ATOM 729 C C . PRO A 1 95 ? -3.295 -26.934 23.166 1.00 54.06 95 PRO A C 1
ATOM 731 O O . PRO A 1 95 ? -3.719 -26.220 22.257 1.00 54.06 95 PRO A O 1
ATOM 734 N N . GLU A 1 96 ? -2.021 -27.326 23.252 1.00 52.09 96 GLU A N 1
ATOM 735 C CA . GLU A 1 96 ? -1.183 -27.564 22.082 1.00 52.09 96 GLU A CA 1
ATOM 736 C C . GLU A 1 96 ? -1.923 -28.522 21.144 1.00 52.09 96 GLU A C 1
ATOM 738 O O . GLU A 1 96 ? -2.123 -29.688 21.479 1.00 52.09 96 GLU A O 1
ATOM 743 N N . VAL A 1 97 ? -2.273 -28.067 19.942 1.00 51.03 97 VAL A N 1
ATOM 744 C CA . VAL A 1 97 ? -2.413 -28.981 18.809 1.00 51.03 97 VAL A CA 1
ATOM 745 C C . VAL A 1 97 ? -1.621 -28.419 17.646 1.00 51.03 97 VAL A C 1
ATOM 747 O O . VAL A 1 97 ? -1.851 -27.324 17.133 1.00 51.03 97 VAL A O 1
ATOM 750 N N . MET A 1 98 ? -0.617 -29.205 17.297 1.00 50.09 98 MET A N 1
ATOM 751 C CA . MET A 1 98 ? 0.323 -29.002 16.221 1.00 50.09 98 MET A CA 1
ATOM 752 C C . MET A 1 98 ? -0.391 -28.937 14.867 1.00 50.09 98 MET A C 1
ATOM 754 O O . MET A 1 98 ? -1.022 -29.899 14.445 1.00 50.09 98 MET A O 1
ATOM 758 N N . ALA A 1 99 ? -0.168 -27.856 14.124 1.00 50.97 99 ALA A N 1
ATOM 759 C CA . ALA A 1 99 ? -0.211 -27.880 12.667 1.00 50.97 99 ALA A CA 1
ATOM 760 C C . ALA A 1 99 ? 1.097 -27.276 12.156 1.00 50.97 99 ALA A C 1
ATOM 762 O O . ALA A 1 99 ? 1.228 -26.081 11.888 1.00 50.97 99 ALA A O 1
ATOM 763 N N . LYS A 1 100 ? 2.108 -28.142 12.090 1.00 45.38 100 LYS A N 1
ATOM 764 C CA . LYS A 1 100 ? 3.403 -27.888 11.470 1.00 45.38 100 LYS A CA 1
ATOM 765 C C . LYS A 1 100 ? 3.185 -27.788 9.958 1.00 45.38 100 LYS A C 1
ATOM 767 O O . LYS A 1 100 ? 3.358 -28.759 9.233 1.00 45.38 100 LYS A O 1
ATOM 772 N N . ILE A 1 101 ? 2.761 -26.616 9.487 1.00 47.81 101 ILE A N 1
ATOM 773 C CA . ILE A 1 101 ? 2.851 -26.258 8.071 1.00 47.81 101 ILE A CA 1
ATOM 774 C C . ILE A 1 101 ? 4.326 -25.961 7.819 1.00 47.81 101 ILE A C 1
ATOM 776 O O . ILE A 1 101 ? 4.837 -24.885 8.135 1.00 47.81 101 ILE A O 1
ATOM 780 N N . GLU A 1 102 ? 5.022 -26.971 7.312 1.00 42.94 102 GLU A N 1
ATOM 781 C CA . GLU A 1 102 ? 6.381 -26.8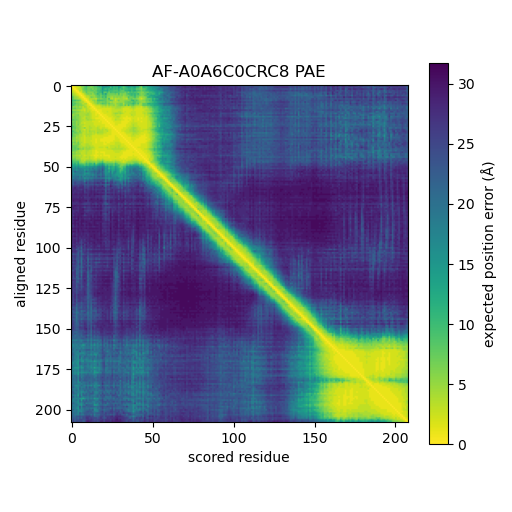71 6.805 1.00 42.94 102 GLU A CA 1
ATOM 782 C C . GLU A 1 102 ? 6.367 -25.967 5.565 1.00 42.94 102 GLU A C 1
ATOM 784 O O . GLU A 1 102 ? 6.213 -26.394 4.424 1.00 42.94 102 GLU A O 1
ATOM 789 N N . MET A 1 103 ? 6.449 -24.659 5.810 1.00 58.19 103 MET A N 1
ATOM 790 C CA . MET A 1 103 ? 6.699 -23.673 4.770 1.00 58.19 103 MET A CA 1
ATOM 791 C C . MET A 1 103 ? 8.115 -23.905 4.223 1.00 58.19 103 MET A C 1
ATOM 793 O O . MET A 1 103 ? 9.073 -23.870 5.003 1.00 58.19 103 MET A O 1
ATOM 797 N N . PRO A 1 104 ? 8.290 -24.094 2.903 1.00 63.34 104 PRO A N 1
ATOM 798 C CA . PRO A 1 104 ? 9.612 -24.254 2.320 1.00 63.34 104 PRO A CA 1
ATOM 799 C C . PRO A 1 104 ? 10.453 -22.991 2.569 1.00 63.34 104 PRO A C 1
ATOM 801 O O . PRO A 1 104 ? 9.925 -21.871 2.500 1.00 63.34 104 PRO A O 1
ATOM 804 N N . PRO A 1 105 ? 11.764 -23.130 2.836 1.00 50.59 105 PRO A N 1
ATOM 805 C CA . PRO A 1 105 ? 12.646 -22.000 3.084 1.00 50.59 105 PRO A CA 1
ATOM 806 C C . PRO A 1 105 ? 12.735 -21.128 1.827 1.00 50.59 105 PRO A C 1
ATOM 808 O O . PRO A 1 105 ? 13.477 -21.415 0.887 1.00 50.59 105 PRO A O 1
ATOM 811 N N . GLN A 1 106 ? 11.986 -20.022 1.799 1.00 52.66 106 GLN A N 1
ATOM 812 C CA . GLN A 1 106 ? 12.199 -18.978 0.805 1.00 52.66 106 GLN A CA 1
ATOM 813 C C . GLN A 1 106 ? 13.537 -18.306 1.104 1.00 52.66 106 GLN A C 1
ATOM 815 O O . GLN A 1 106 ? 13.652 -17.443 1.975 1.00 52.66 106 GLN A O 1
ATOM 820 N N . ALA A 1 107 ? 14.562 -18.731 0.366 1.00 61.91 107 ALA A N 1
ATOM 821 C CA . ALA A 1 107 ? 15.871 -18.108 0.366 1.00 61.91 107 ALA A CA 1
ATOM 822 C C . ALA A 1 107 ? 15.723 -16.583 0.189 1.00 61.91 107 ALA A C 1
ATOM 824 O O . ALA A 1 107 ? 15.007 -16.136 -0.719 1.00 61.91 107 ALA A O 1
ATOM 825 N N . PRO A 1 108 ? 16.397 -15.757 1.013 1.00 53.44 108 PRO A N 1
ATOM 826 C CA . PRO A 1 108 ? 16.373 -14.317 0.841 1.00 53.44 108 PRO A CA 1
ATOM 827 C C . PRO A 1 108 ? 17.015 -13.994 -0.507 1.00 53.44 108 PRO A C 1
ATOM 829 O O . PRO A 1 108 ? 18.239 -14.015 -0.655 1.00 53.44 108 PRO A O 1
ATOM 832 N N . LYS A 1 109 ? 16.183 -13.685 -1.511 1.00 54.25 109 LYS A N 1
ATOM 833 C CA . LYS A 1 109 ? 16.632 -13.101 -2.774 1.00 54.25 109 LYS A CA 1
ATOM 834 C C . LYS A 1 109 ? 17.287 -11.765 -2.436 1.00 54.25 109 LYS A C 1
ATOM 836 O O . LYS A 1 109 ? 16.621 -10.735 -2.332 1.00 54.25 109 LYS A O 1
ATOM 841 N N . LYS A 1 110 ? 18.608 -11.791 -2.235 1.00 46.88 110 LYS A N 1
ATOM 842 C CA . LYS A 1 110 ? 19.468 -10.611 -2.212 1.00 46.88 110 LYS A CA 1
ATOM 843 C C . LYS A 1 110 ? 19.175 -9.863 -3.507 1.00 46.88 110 LYS A C 1
ATOM 845 O O . LYS A 1 110 ? 19.580 -10.292 -4.583 1.00 46.88 110 LYS A O 1
ATOM 850 N N . ARG A 1 111 ? 18.423 -8.762 -3.414 1.00 47.09 111 ARG A N 1
ATOM 851 C CA . ARG A 1 111 ? 18.265 -7.798 -4.505 1.00 47.09 111 ARG A CA 1
ATOM 852 C C . ARG A 1 111 ? 19.627 -7.144 -4.691 1.00 47.09 111 ARG A C 1
ATOM 854 O O . ARG A 1 111 ? 19.896 -6.076 -4.148 1.00 47.09 111 ARG A O 1
ATOM 861 N N . GLY A 1 112 ? 20.507 -7.834 -5.412 1.00 40.75 112 GLY A N 1
ATOM 862 C CA . GLY A 1 112 ? 21.687 -7.230 -5.992 1.00 40.75 112 GLY A CA 1
ATOM 863 C C . GLY A 1 112 ? 21.208 -6.044 -6.811 1.00 40.75 112 GLY A C 1
ATOM 864 O O . GLY A 1 112 ? 20.375 -6.189 -7.706 1.00 40.75 112 GLY A O 1
ATOM 865 N N . ARG A 1 113 ? 21.678 -4.848 -6.458 1.00 52.41 113 ARG A N 1
ATOM 866 C CA . ARG A 1 113 ? 21.625 -3.703 -7.363 1.00 52.41 113 ARG A CA 1
ATOM 867 C C . ARG A 1 113 ? 22.245 -4.176 -8.682 1.00 52.41 113 ARG A C 1
ATOM 869 O O . ARG A 1 113 ? 23.407 -4.580 -8.644 1.00 52.41 113 ARG A O 1
ATOM 876 N N . PRO A 1 114 ? 21.527 -4.155 -9.815 1.00 48.28 114 PRO A N 1
ATOM 877 C CA . PRO A 1 114 ? 22.147 -4.508 -11.076 1.00 48.28 114 PRO A CA 1
ATOM 878 C C . PRO A 1 114 ? 23.252 -3.489 -11.349 1.00 48.28 114 PRO A C 1
ATOM 880 O O . PRO A 1 114 ? 23.005 -2.281 -11.445 1.00 48.28 114 PRO A O 1
ATOM 883 N N . ALA A 1 115 ? 24.487 -3.989 -11.407 1.00 48.44 115 ALA A N 1
ATOM 884 C CA . ALA A 1 115 ? 25.597 -3.265 -11.988 1.00 48.44 115 ALA A CA 1
ATOM 885 C C . ALA A 1 115 ? 25.160 -2.826 -13.387 1.00 48.44 115 ALA A C 1
ATOM 887 O O . ALA A 1 115 ? 24.601 -3.602 -14.159 1.00 48.44 115 ALA A O 1
ATOM 888 N N . LYS A 1 116 ? 25.341 -1.538 -13.664 1.00 49.03 116 LYS A N 1
ATOM 889 C CA . LYS A 1 116 ? 24.944 -0.879 -14.903 1.00 49.03 116 LYS A CA 1
ATOM 890 C C . LYS A 1 116 ? 25.832 -1.394 -16.037 1.00 49.03 116 LYS A C 1
ATOM 892 O O . LYS A 1 116 ? 26.820 -0.753 -16.383 1.00 49.03 116 LYS A O 1
ATOM 897 N N . VAL A 1 117 ? 25.490 -2.565 -16.569 1.00 44.16 117 VAL A N 1
ATOM 898 C CA . VAL A 1 117 ? 26.056 -3.107 -17.802 1.00 44.16 117 VAL A CA 1
ATOM 899 C C . VAL A 1 117 ? 25.619 -2.170 -18.920 1.00 44.16 117 VAL A C 1
ATOM 901 O O . VAL A 1 117 ? 24.443 -2.065 -19.265 1.00 44.16 117 VAL A O 1
ATOM 904 N N . LYS A 1 118 ? 26.583 -1.387 -19.406 1.00 52.47 118 LYS A N 1
ATOM 905 C CA . LYS A 1 118 ? 26.489 -0.692 -20.683 1.00 52.47 118 LYS A CA 1
ATOM 906 C C . LYS A 1 118 ? 26.596 -1.763 -21.761 1.00 52.47 118 LYS A C 1
ATOM 908 O O . LYS A 1 118 ? 27.703 -2.067 -22.187 1.00 52.47 118 LYS A O 1
ATOM 913 N N . GLU A 1 119 ? 25.471 -2.321 -22.180 1.00 39.28 119 GLU A N 1
ATOM 914 C CA . GLU A 1 119 ? 25.421 -2.998 -23.468 1.00 39.28 119 GLU A CA 1
ATOM 915 C C . GLU A 1 119 ? 25.031 -2.004 -24.551 1.00 39.28 119 GLU A C 1
ATOM 917 O O . GLU A 1 119 ? 24.125 -1.176 -24.413 1.00 39.28 119 GLU A O 1
ATOM 922 N N . ALA A 1 120 ? 25.864 -2.046 -25.580 1.00 52.03 120 ALA A N 1
ATOM 923 C CA . ALA A 1 120 ? 25.842 -1.218 -26.753 1.00 52.03 120 ALA A CA 1
ATOM 924 C C . ALA A 1 120 ? 24.540 -1.417 -27.529 1.00 52.03 120 ALA A C 1
ATOM 926 O O . ALA A 1 120 ? 24.034 -2.528 -27.662 1.00 52.03 120 ALA A O 1
ATOM 927 N N . LYS A 1 121 ? 24.028 -0.320 -28.088 1.00 46.41 121 LYS A N 1
ATOM 928 C CA . LYS A 1 121 ? 23.045 -0.391 -29.161 1.00 46.41 121 LYS A CA 1
ATOM 929 C C . LYS A 1 121 ? 23.790 -0.557 -30.500 1.00 46.4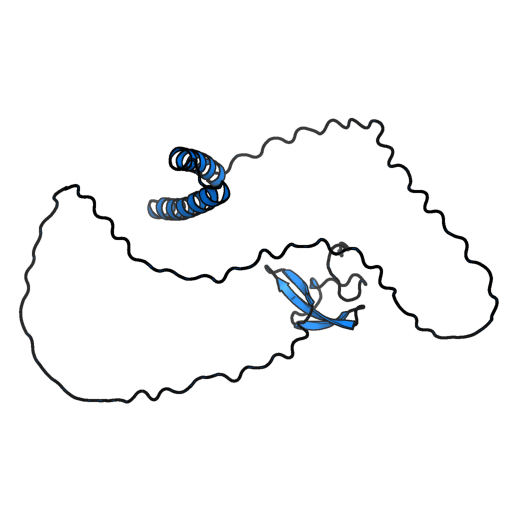1 121 LYS A C 1
ATOM 931 O O . LYS A 1 121 ? 24.651 0.284 -30.770 1.00 46.41 121 LYS A O 1
ATOM 936 N N . PRO A 1 122 ? 23.460 -1.584 -31.304 1.00 41.94 122 PRO A N 1
ATOM 937 C CA . PRO A 1 122 ? 23.990 -1.801 -32.647 1.00 41.94 122 PRO A CA 1
ATOM 938 C C . PRO A 1 122 ? 23.332 -0.909 -33.716 1.00 41.94 122 PRO A C 1
ATOM 940 O O . PRO A 1 122 ? 22.244 -0.356 -33.526 1.00 41.94 122 PRO A O 1
ATOM 943 N N . GLU A 1 123 ? 24.073 -0.781 -34.817 1.00 48.28 123 GLU A N 1
ATOM 944 C CA . GLU A 1 123 ? 23.805 -0.103 -36.092 1.00 48.28 123 GLU A CA 1
ATOM 945 C C . GLU A 1 123 ? 22.583 -0.627 -36.870 1.00 48.28 123 GLU A C 1
ATOM 947 O O . GLU A 1 123 ? 22.294 -1.819 -36.834 1.00 48.28 123 GLU A O 1
ATOM 952 N N . ASN A 1 124 ? 21.959 0.258 -37.663 1.00 42.06 124 ASN A N 1
ATOM 953 C CA . ASN A 1 124 ? 21.700 0.071 -39.111 1.00 42.06 124 ASN A CA 1
ATOM 954 C C . ASN A 1 124 ? 21.376 1.468 -39.711 1.00 42.06 124 ASN A C 1
ATOM 956 O O . ASN A 1 124 ? 20.507 2.146 -39.163 1.00 42.06 124 ASN A O 1
ATOM 960 N N . LYS A 1 125 ? 22.226 2.103 -40.548 1.00 48.62 125 LYS A N 1
ATOM 961 C CA . LYS A 1 125 ? 22.336 2.057 -42.039 1.00 48.62 125 LYS A CA 1
ATOM 962 C C . LYS A 1 125 ? 20.967 2.130 -42.735 1.00 48.62 125 LYS A C 1
ATOM 964 O O . LYS A 1 125 ? 20.080 1.376 -42.368 1.00 48.62 125 LYS A O 1
ATOM 969 N N . GLU A 1 126 ? 20.698 3.112 -43.599 1.00 41.38 126 GLU A N 1
ATOM 970 C CA . GLU A 1 126 ? 21.216 3.341 -44.975 1.00 41.38 126 GLU A CA 1
ATOM 971 C C . GLU A 1 126 ? 21.324 4.866 -45.292 1.00 41.38 126 GLU A C 1
ATOM 973 O O . GLU A 1 126 ? 20.608 5.642 -44.669 1.00 41.38 126 GLU A O 1
ATOM 978 N N . ALA A 1 127 ? 22.143 5.436 -46.194 1.00 41.25 127 ALA A N 1
ATOM 979 C CA . ALA A 1 127 ? 23.050 4.957 -47.245 1.00 41.25 127 ALA A CA 1
ATOM 980 C C . ALA A 1 127 ? 24.127 6.033 -47.602 1.00 41.25 127 ALA A C 1
ATOM 982 O O . ALA A 1 127 ? 23.807 7.218 -47.640 1.00 41.25 127 ALA A O 1
ATOM 983 N N . GLU A 1 128 ? 25.347 5.551 -47.917 1.00 54.53 128 GLU A N 1
ATOM 984 C CA . GLU A 1 128 ? 26.326 6.018 -48.945 1.00 54.53 128 GLU A CA 1
ATOM 985 C C . GLU A 1 128 ? 27.085 7.381 -48.835 1.00 54.53 128 GLU A C 1
ATOM 987 O O . GLU A 1 128 ? 26.639 8.304 -48.163 1.00 54.53 128 GLU A O 1
ATOM 992 N N . PRO A 1 129 ? 28.284 7.534 -49.460 1.00 52.03 129 PRO A N 1
ATOM 993 C CA . PRO A 1 129 ? 29.548 6.905 -49.051 1.00 52.03 129 PRO A CA 1
ATOM 994 C C . PRO A 1 129 ? 30.708 7.931 -48.949 1.00 52.03 129 PRO A C 1
ATOM 996 O O . PRO A 1 129 ? 30.684 9.003 -49.547 1.00 52.03 129 PRO A O 1
ATOM 999 N N . GLY A 1 130 ? 31.788 7.599 -48.237 1.00 40.12 130 GLY A N 1
ATOM 1000 C CA . GLY A 1 130 ? 33.019 8.397 -48.329 1.00 40.12 130 GLY A CA 1
ATOM 1001 C C . GLY A 1 130 ? 33.933 8.274 -47.125 1.00 40.12 130 GLY A C 1
ATOM 1002 O O . GLY A 1 130 ? 33.783 8.979 -46.134 1.00 40.12 130 GLY A O 1
ATOM 1003 N N . ALA A 1 131 ? 34.895 7.366 -47.231 1.00 49.03 131 ALA A N 1
ATOM 1004 C CA . ALA A 1 131 ? 35.951 7.150 -46.261 1.00 49.03 131 ALA A CA 1
ATOM 1005 C C . ALA A 1 131 ? 36.766 8.427 -45.985 1.00 49.03 131 ALA A C 1
ATOM 1007 O O . ALA A 1 131 ? 37.241 9.070 -46.921 1.00 49.03 131 ALA A O 1
ATOM 1008 N N . LYS A 1 132 ? 37.006 8.722 -44.703 1.00 47.75 132 LYS A N 1
ATOM 1009 C CA . LYS A 1 132 ? 38.352 8.957 -44.159 1.00 47.75 132 LYS A CA 1
ATOM 1010 C C . LYS A 1 132 ? 38.325 8.969 -42.633 1.00 47.75 132 LYS A C 1
ATOM 1012 O O . LYS A 1 132 ? 37.478 9.572 -41.981 1.00 47.75 132 LYS A O 1
ATOM 1017 N N . GLU A 1 133 ? 39.256 8.196 -42.114 1.00 52.94 133 GLU A N 1
ATOM 1018 C CA . GLU A 1 133 ? 39.525 7.873 -40.729 1.00 52.94 133 GLU A CA 1
ATOM 1019 C C . GLU A 1 133 ? 40.291 9.031 -40.080 1.00 52.94 133 GLU A C 1
ATOM 1021 O O . GLU A 1 133 ? 41.473 9.206 -40.345 1.00 52.94 133 GLU A O 1
ATOM 1026 N N . GLU A 1 134 ? 39.633 9.834 -39.238 1.00 49.78 134 GLU A N 1
ATOM 1027 C CA . GLU A 1 134 ? 40.322 10.760 -38.333 1.00 49.78 134 GLU A CA 1
ATOM 1028 C C . GLU A 1 134 ? 39.676 10.781 -36.940 1.00 49.78 134 GLU A C 1
ATOM 1030 O O . GLU A 1 134 ? 38.459 10.691 -36.748 1.00 49.78 134 GLU A O 1
ATOM 1035 N N . ALA A 1 135 ? 40.557 10.830 -35.946 1.00 51.78 135 ALA A N 1
ATOM 1036 C CA . ALA A 1 135 ? 40.319 10.583 -34.537 1.00 51.78 135 ALA A CA 1
ATOM 1037 C C . ALA A 1 135 ? 39.222 11.471 -33.920 1.00 51.78 135 ALA A C 1
ATOM 1039 O O . ALA A 1 135 ? 39.319 12.697 -33.873 1.00 51.78 135 ALA A O 1
ATOM 1040 N N . LYS A 1 136 ? 38.196 10.839 -33.333 1.00 58.72 136 LYS A N 1
ATOM 1041 C CA . LYS A 1 136 ? 37.158 11.550 -32.573 1.00 58.72 136 LYS A CA 1
ATOM 1042 C C . LYS A 1 136 ? 37.744 12.198 -31.303 1.00 58.72 136 LYS A C 1
ATOM 1044 O O . LYS A 1 136 ? 38.414 11.514 -30.522 1.00 58.72 136 LYS A O 1
ATOM 1049 N N . PRO A 1 137 ? 37.422 13.471 -31.008 1.00 49.78 137 PRO A N 1
ATOM 1050 C CA . PRO A 1 137 ? 37.864 14.143 -29.793 1.00 49.78 137 PRO A CA 1
ATOM 1051 C C . PRO A 1 137 ? 37.182 13.538 -28.557 1.00 49.78 137 PRO A C 1
ATOM 1053 O O . PRO A 1 137 ? 35.953 13.495 -28.444 1.00 49.78 137 PRO A O 1
ATOM 1056 N N . LYS A 1 138 ? 37.988 13.084 -27.589 1.00 51.59 138 LYS A N 1
ATOM 1057 C CA . LYS A 1 138 ? 37.526 12.666 -26.257 1.00 51.59 138 LYS A CA 1
ATOM 1058 C C . LYS A 1 138 ? 36.857 13.863 -25.568 1.00 51.59 138 LYS A C 1
ATOM 1060 O O . LYS A 1 138 ? 37.536 14.742 -25.041 1.00 51.59 138 LYS A O 1
ATOM 1065 N N . ARG A 1 139 ? 35.519 13.903 -25.550 1.00 57.72 139 ARG A N 1
ATOM 1066 C CA . ARG A 1 139 ? 34.748 14.897 -24.785 1.00 57.72 139 ARG A CA 1
ATOM 1067 C C . ARG A 1 139 ? 35.041 14.706 -23.292 1.00 57.72 139 ARG A C 1
ATOM 1069 O O . ARG A 1 139 ? 34.506 13.797 -22.659 1.00 57.72 139 ARG A O 1
ATOM 1076 N N . LYS A 1 140 ? 35.900 15.566 -22.730 1.00 48.03 140 LYS A N 1
ATOM 1077 C CA . LYS A 1 140 ? 36.050 15.756 -21.281 1.00 48.03 140 LYS A CA 1
ATOM 1078 C C . LYS A 1 140 ? 34.698 16.210 -20.730 1.00 48.03 140 LYS A C 1
ATOM 1080 O O . LYS A 1 140 ? 34.310 17.361 -20.901 1.00 48.03 140 LYS A O 1
ATOM 1085 N N . TYR A 1 141 ? 33.974 15.309 -20.071 1.00 53.00 141 TYR A N 1
ATOM 1086 C CA . TYR A 1 141 ? 32.869 15.696 -19.202 1.00 53.00 141 TYR A CA 1
ATOM 1087 C C . TYR A 1 141 ? 33.462 16.404 -17.984 1.00 53.00 141 TYR A C 1
ATOM 1089 O O . TYR A 1 141 ? 33.880 15.762 -17.021 1.00 53.00 141 TYR A O 1
ATOM 1097 N N . THR A 1 142 ? 33.510 17.733 -18.020 1.00 44.44 142 THR A N 1
ATOM 1098 C CA . THR A 1 142 ? 33.654 18.527 -16.806 1.00 44.44 142 THR A CA 1
ATOM 1099 C C . THR A 1 142 ? 32.369 18.340 -16.001 1.00 44.44 142 THR A C 1
ATOM 1101 O O . THR A 1 142 ? 31.307 18.874 -16.322 1.00 44.44 142 THR A O 1
ATOM 1104 N N . ARG A 1 143 ? 32.430 17.502 -14.958 1.00 57.16 143 ARG A N 1
ATOM 1105 C CA . ARG A 1 143 ? 31.440 17.536 -13.878 1.00 57.16 143 ARG A CA 1
ATOM 1106 C C . ARG A 1 143 ? 31.481 18.960 -13.332 1.00 57.16 143 ARG A C 1
ATOM 1108 O O . ARG A 1 143 ? 32.453 19.314 -12.674 1.00 57.16 143 ARG A O 1
ATOM 1115 N N . LYS A 1 144 ? 30.459 19.772 -13.622 1.00 56.59 144 LYS A N 1
ATOM 1116 C CA . LYS A 1 144 ? 30.243 21.017 -12.879 1.00 56.59 144 LYS A CA 1
ATOM 1117 C C . LYS A 1 144 ? 30.221 20.638 -11.391 1.00 56.59 144 LYS A C 1
ATOM 1119 O O . LYS A 1 144 ? 29.388 19.799 -11.027 1.00 56.59 144 LYS A O 1
ATOM 1124 N N . PRO A 1 145 ? 31.129 21.165 -10.552 1.00 54.31 145 PRO A N 1
ATOM 1125 C CA . PRO A 1 145 ? 31.001 21.004 -9.117 1.00 54.31 145 PRO A CA 1
ATOM 1126 C C . PRO A 1 145 ? 29.665 21.631 -8.732 1.00 54.31 145 PRO A C 1
ATOM 1128 O O . PRO A 1 145 ? 29.347 22.758 -9.113 1.00 54.31 145 PRO A O 1
ATOM 1131 N N . LYS A 1 146 ? 28.828 20.838 -8.069 1.00 52.38 146 LYS A N 1
ATOM 1132 C CA . LYS A 1 146 ? 27.597 21.327 -7.469 1.00 52.38 146 LYS A CA 1
ATOM 1133 C C . LYS A 1 146 ? 28.055 22.252 -6.348 1.00 52.38 146 LYS A C 1
ATOM 1135 O O . LYS A 1 146 ? 28.513 21.757 -5.327 1.00 52.38 146 LYS A O 1
ATOM 1140 N N . ASN A 1 147 ? 28.037 23.553 -6.617 1.00 48.97 147 ASN A N 1
ATOM 1141 C CA . ASN A 1 147 ? 28.385 24.580 -5.653 1.00 48.97 147 ASN A CA 1
ATOM 1142 C C . ASN A 1 147 ? 27.359 24.503 -4.513 1.00 48.97 147 ASN A C 1
ATOM 1144 O O . ASN A 1 147 ? 26.214 24.924 -4.668 1.00 48.97 147 ASN A O 1
ATOM 1148 N N . THR A 1 148 ? 27.729 23.810 -3.441 1.00 57.38 148 THR A N 1
ATOM 1149 C CA . THR A 1 148 ? 27.054 23.823 -2.142 1.00 57.38 148 THR A CA 1
ATOM 1150 C C . THR A 1 148 ? 27.799 24.820 -1.275 1.00 57.38 148 THR A C 1
ATOM 1152 O O . THR A 1 148 ? 28.495 24.428 -0.348 1.00 57.38 148 THR A O 1
ATOM 1155 N N . GLU A 1 149 ? 27.678 26.093 -1.624 1.00 55.16 149 GLU A N 1
ATOM 1156 C CA . GLU A 1 149 ? 27.987 27.195 -0.725 1.00 55.16 149 GLU A CA 1
ATOM 1157 C C . GLU A 1 149 ? 26.685 27.977 -0.539 1.00 55.16 149 GLU A C 1
ATOM 1159 O O . GLU A 1 149 ? 26.107 28.513 -1.484 1.00 55.16 149 GLU A O 1
ATOM 1164 N N . ASP A 1 150 ? 26.170 27.867 0.684 1.00 57.72 150 ASP A N 1
ATOM 1165 C CA . ASP A 1 150 ? 25.349 28.849 1.384 1.00 57.72 150 ASP A CA 1
ATOM 1166 C C . ASP A 1 150 ? 24.126 29.416 0.659 1.00 57.72 150 ASP A C 1
ATOM 1168 O O . ASP A 1 150 ? 23.989 30.612 0.419 1.00 57.72 150 ASP A O 1
ATOM 1172 N N . VAL A 1 151 ? 23.132 28.550 0.462 1.00 55.16 151 VAL A N 1
ATOM 1173 C CA . VAL A 1 151 ? 21.739 28.978 0.630 1.00 55.16 151 VAL A CA 1
ATOM 1174 C C . VAL A 1 151 ? 21.198 28.233 1.840 1.00 55.16 151 VAL A C 1
ATOM 1176 O O . VAL A 1 151 ? 20.615 27.151 1.730 1.00 55.16 151 VAL A O 1
ATOM 1179 N N . VAL A 1 152 ? 21.434 28.809 3.021 1.00 60.19 152 VAL A N 1
ATOM 1180 C CA . VAL A 1 152 ? 20.659 28.527 4.235 1.00 60.19 152 VAL A CA 1
ATOM 1181 C C . VAL A 1 152 ? 19.259 29.095 3.991 1.00 60.19 152 VAL A C 1
ATOM 1183 O O . VAL A 1 152 ? 18.861 30.119 4.530 1.00 60.19 152 VAL A O 1
ATOM 1186 N N . GLU A 1 153 ? 18.516 28.467 3.081 1.00 65.75 153 GLU A N 1
ATOM 1187 C CA . GLU A 1 153 ? 17.081 28.676 2.980 1.00 65.75 153 GLU A CA 1
ATOM 1188 C C . GLU A 1 153 ? 16.497 28.045 4.238 1.00 65.75 153 GLU A C 1
ATOM 1190 O O . GLU A 1 153 ? 16.450 26.816 4.370 1.00 65.75 153 GLU A O 1
ATOM 1195 N N . GLU A 1 154 ? 16.114 28.896 5.191 1.00 69.44 154 GLU A N 1
ATOM 1196 C CA . GLU A 1 154 ? 15.317 28.518 6.349 1.00 69.44 154 GLU A CA 1
ATOM 1197 C C . GLU A 1 154 ? 14.148 27.662 5.861 1.00 69.44 154 GLU A C 1
ATOM 1199 O O . GLU A 1 154 ? 13.184 28.138 5.248 1.00 69.44 154 GLU A O 1
ATOM 1204 N N . LYS A 1 155 ? 14.256 26.347 6.076 1.00 76.50 155 LYS A N 1
ATOM 1205 C CA . LYS A 1 155 ? 13.183 25.412 5.764 1.00 76.50 155 LYS A CA 1
ATOM 1206 C C . LYS A 1 155 ? 12.011 25.798 6.646 1.00 76.50 155 LYS A C 1
ATOM 1208 O O . LYS A 1 155 ? 11.982 25.423 7.811 1.00 76.50 155 LYS A O 1
ATOM 1213 N N . LYS A 1 156 ? 11.052 26.525 6.068 1.00 79.31 156 LYS A N 1
ATOM 1214 C CA . LYS A 1 156 ? 9.786 26.875 6.714 1.00 79.31 156 LYS A CA 1
ATOM 1215 C C . LYS A 1 156 ? 9.238 25.635 7.410 1.00 79.31 156 LYS A C 1
ATOM 1217 O O . LYS A 1 156 ? 8.921 24.639 6.747 1.00 79.31 156 LYS A O 1
ATOM 1222 N N . GLU A 1 157 ? 9.172 25.692 8.736 1.00 85.62 157 GLU A N 1
ATOM 1223 C CA . GLU A 1 157 ? 8.656 24.603 9.548 1.00 85.62 157 GLU A CA 1
ATOM 1224 C C . GLU A 1 157 ? 7.228 24.299 9.103 1.00 85.62 157 GLU A C 1
ATOM 1226 O O . GLU A 1 157 ? 6.333 25.149 9.106 1.00 85.62 157 GLU A O 1
ATOM 1231 N N . ARG A 1 158 ? 7.013 23.071 8.633 1.00 86.19 158 ARG A N 1
ATOM 1232 C CA . ARG A 1 158 ? 5.676 22.631 8.253 1.00 86.19 158 ARG A CA 1
ATOM 1233 C C . ARG A 1 158 ? 4.924 22.300 9.529 1.00 86.19 158 ARG A C 1
ATOM 1235 O O . ARG A 1 158 ? 5.387 21.472 10.310 1.00 86.19 158 ARG A O 1
ATOM 1242 N N . LYS A 1 159 ? 3.744 22.902 9.696 1.00 91.44 159 LYS A N 1
ATOM 1243 C CA . LYS A 1 159 ? 2.835 22.578 10.800 1.00 91.44 159 LYS A CA 1
ATOM 1244 C C . LYS A 1 159 ? 2.620 21.054 10.855 1.00 91.44 159 LYS A C 1
ATOM 1246 O O . LYS A 1 159 ? 2.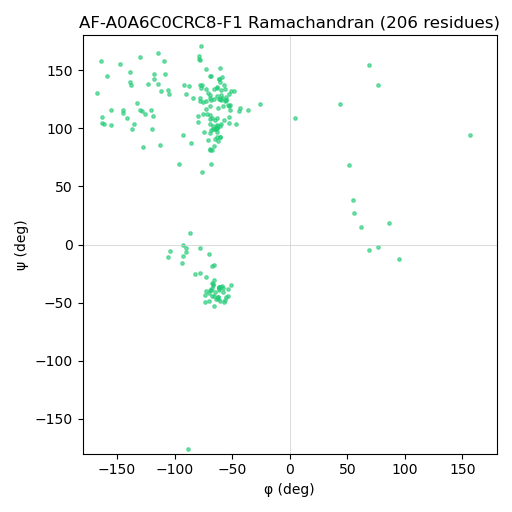367 20.453 9.801 1.00 91.44 159 LYS A O 1
ATOM 1251 N N . PRO A 1 160 ? 2.731 20.419 12.037 1.00 91.75 160 PRO A N 1
ATOM 1252 C CA . PRO A 1 160 ? 2.487 18.992 12.164 1.00 91.75 160 PRO A CA 1
ATOM 1253 C C . PRO A 1 160 ? 1.044 18.686 11.758 1.00 91.75 160 PRO A C 1
ATOM 1255 O O . PRO A 1 160 ? 0.119 19.444 12.051 1.00 91.75 160 PRO A O 1
ATOM 1258 N N . ARG A 1 161 ? 0.847 17.573 11.048 1.00 92.06 161 ARG A N 1
ATOM 1259 C CA . ARG A 1 161 ? -0.498 17.110 10.693 1.00 92.06 161 ARG A CA 1
ATOM 1260 C C . ARG A 1 161 ? -1.215 16.639 11.958 1.00 92.06 161 ARG A C 1
ATOM 1262 O O . ARG A 1 161 ? -0.583 16.034 12.825 1.00 92.06 161 ARG A O 1
ATOM 1269 N N . ALA A 1 162 ? -2.524 16.868 12.030 1.00 94.56 162 ALA A N 1
ATOM 1270 C CA . ALA A 1 162 ? -3.351 16.289 13.082 1.00 94.56 162 ALA A CA 1
ATOM 1271 C C . ALA A 1 162 ? -3.222 14.755 13.064 1.00 94.56 162 ALA A C 1
ATOM 1273 O O . ALA A 1 162 ? -3.192 14.133 11.995 1.00 94.56 162 ALA A O 1
ATOM 1274 N N . LYS A 1 163 ? -3.097 14.146 14.247 1.00 95.62 163 LYS A N 1
ATOM 1275 C CA . LYS A 1 163 ? -3.043 12.686 14.381 1.00 95.62 163 LYS A CA 1
ATOM 1276 C C . LYS A 1 163 ? -4.437 12.120 14.117 1.00 95.62 163 LYS A C 1
ATOM 1278 O O . LYS A 1 163 ? -5.421 12.645 14.622 1.00 95.62 163 LYS A O 1
ATOM 1283 N N . THR A 1 164 ? -4.510 11.065 13.315 1.00 97.12 164 THR A N 1
ATOM 1284 C CA . THR A 1 164 ? -5.755 10.326 13.078 1.00 97.12 164 THR A CA 1
ATOM 1285 C C . THR A 1 164 ? -6.059 9.400 14.258 1.00 97.12 164 THR A C 1
ATOM 1287 O O . THR A 1 164 ? -5.135 9.008 14.972 1.00 97.12 164 THR A O 1
ATOM 1290 N N . GLU A 1 165 ? -7.323 8.989 14.422 1.00 95.88 165 GLU A N 1
ATOM 1291 C CA . GLU A 1 165 ? -7.729 8.015 15.455 1.00 95.88 165 GLU A CA 1
ATOM 1292 C C . GLU A 1 165 ? -6.900 6.722 15.379 1.00 95.88 165 GLU A C 1
ATOM 1294 O O . GLU A 1 165 ? -6.364 6.262 16.383 1.00 95.88 165 GLU A O 1
ATOM 1299 N N . TYR A 1 166 ? -6.696 6.195 14.165 1.00 96.69 166 TYR A N 1
ATOM 1300 C CA . TYR A 1 166 ? -5.836 5.033 13.919 1.00 96.69 166 TYR A CA 1
ATOM 1301 C C . TYR A 1 166 ? -4.410 5.235 14.448 1.00 96.69 166 TYR A C 1
ATOM 1303 O O . TYR A 1 166 ? -3.854 4.355 15.100 1.00 96.69 166 TYR A O 1
ATOM 1311 N N . ASN A 1 167 ? -3.807 6.401 14.191 1.00 97.19 167 ASN A N 1
ATOM 1312 C CA . ASN A 1 167 ? -2.441 6.674 14.638 1.00 97.19 167 ASN A CA 1
ATOM 1313 C C . ASN A 1 167 ? -2.350 6.756 16.165 1.00 97.19 167 ASN A C 1
ATOM 1315 O O . ASN A 1 167 ? -1.329 6.359 16.724 1.00 97.19 167 ASN A O 1
ATOM 1319 N N . MET A 1 168 ? -3.391 7.266 16.829 1.00 96.94 168 MET A N 1
ATOM 1320 C CA . MET A 1 168 ? -3.470 7.279 18.290 1.00 96.94 168 MET A CA 1
ATOM 1321 C C . MET A 1 168 ? -3.564 5.852 18.832 1.00 96.94 168 MET A C 1
ATOM 1323 O O . MET A 1 168 ? -2.680 5.443 19.585 1.00 96.94 168 MET A O 1
ATOM 1327 N N . TYR A 1 169 ? -4.521 5.066 18.335 1.00 97.44 169 TYR A N 1
ATOM 1328 C CA . TYR A 1 169 ? -4.739 3.681 18.755 1.00 97.44 169 TYR A CA 1
ATOM 1329 C C . TYR A 1 169 ? -3.499 2.800 18.572 1.00 97.44 169 TYR A C 1
ATOM 1331 O O . TYR A 1 169 ? -3.049 2.137 19.503 1.00 97.44 169 TYR A O 1
ATOM 1339 N N . ILE A 1 170 ? -2.879 2.834 17.387 1.00 97.75 170 ILE A N 1
ATOM 1340 C CA . ILE A 1 170 ? -1.666 2.049 17.122 1.00 97.75 170 ILE A CA 1
ATOM 1341 C C . ILE A 1 170 ? -0.531 2.463 18.062 1.00 97.75 170 ILE A C 1
ATOM 1343 O O . ILE A 1 170 ? 0.233 1.612 18.511 1.00 97.75 170 ILE A O 1
ATOM 1347 N N . SER A 1 171 ? -0.404 3.754 18.385 1.00 96.75 171 SER A N 1
ATOM 1348 C CA . SER A 1 171 ? 0.651 4.217 19.289 1.00 96.75 171 SER A CA 1
ATOM 1349 C C . SER A 1 171 ? 0.468 3.735 20.731 1.00 96.75 171 SER A C 1
ATOM 1351 O O . SER A 1 171 ? 1.467 3.470 21.397 1.00 96.75 171 SER A O 1
ATOM 1353 N N . GLU A 1 172 ? -0.773 3.585 21.193 1.00 97.69 172 GLU A N 1
ATOM 1354 C CA . GLU A 1 172 ? -1.107 3.030 22.510 1.00 97.69 172 GLU A CA 1
ATOM 1355 C C . GLU A 1 172 ? -0.887 1.516 22.526 1.00 97.69 172 GLU A C 1
ATOM 1357 O O . GLU A 1 172 ? -0.108 1.015 23.338 1.00 97.69 172 GLU A O 1
ATOM 1362 N N . LYS A 1 173 ? -1.425 0.798 21.534 1.00 97.25 173 LYS A N 1
ATOM 1363 C CA . LYS A 1 173 ? -1.254 -0.656 21.418 1.00 97.25 173 LYS A CA 1
ATOM 1364 C C . LYS A 1 173 ? 0.187 -1.107 21.268 1.00 97.25 173 LYS A C 1
ATOM 1366 O O . LYS A 1 173 ? 0.582 -2.117 21.843 1.00 97.25 173 LYS A O 1
ATOM 1371 N N . LEU A 1 174 ? 1.016 -0.349 20.557 1.00 96.94 174 LEU A N 1
ATOM 1372 C CA . LEU A 1 174 ? 2.440 -0.666 20.473 1.00 96.94 174 LEU A CA 1
ATOM 1373 C C . LEU A 1 174 ? 3.168 -0.523 21.812 1.00 96.94 174 LEU A C 1
ATOM 1375 O O . LEU A 1 174 ? 4.155 -1.228 22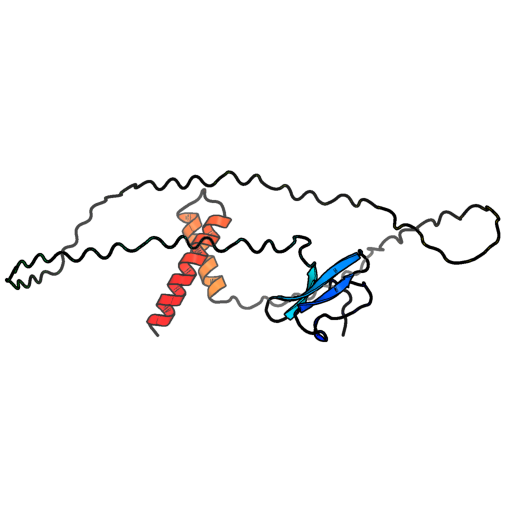.013 1.00 96.94 174 LEU A O 1
ATOM 1379 N N . LYS A 1 175 ? 2.736 0.376 22.705 1.00 97.25 175 LYS A N 1
ATOM 1380 C CA . LYS A 1 175 ? 3.321 0.483 24.050 1.00 97.25 175 LYS A CA 1
ATOM 1381 C C . LYS A 1 175 ? 2.936 -0.735 24.886 1.00 97.25 175 LYS A C 1
ATOM 1383 O O . LYS A 1 175 ? 3.831 -1.407 25.385 1.00 97.25 175 LYS A O 1
ATOM 1388 N N . GLU A 1 176 ? 1.650 -1.088 24.906 1.00 96.31 176 GLU A N 1
ATOM 1389 C CA . GLU A 1 176 ? 1.146 -2.279 25.608 1.00 96.31 176 GLU A CA 1
ATOM 1390 C C . GLU A 1 176 ? 1.845 -3.566 25.144 1.00 96.31 176 GLU A C 1
ATOM 1392 O O . GLU A 1 176 ? 2.305 -4.367 25.957 1.00 96.31 176 GLU A O 1
ATOM 1397 N N . LEU A 1 177 ? 1.965 -3.768 23.827 1.00 96.12 177 LEU A N 1
ATOM 1398 C CA . LEU A 1 177 ? 2.577 -4.975 23.270 1.00 96.12 177 LEU A CA 1
ATOM 1399 C C . LEU A 1 177 ? 4.074 -5.072 23.577 1.00 96.12 177 LEU A C 1
ATOM 1401 O O . LEU A 1 177 ? 4.562 -6.174 23.808 1.00 96.12 177 LEU A O 1
ATOM 1405 N N . ARG A 1 178 ? 4.794 -3.942 23.619 1.00 95.88 178 ARG A N 1
ATOM 1406 C CA . ARG A 1 178 ? 6.221 -3.908 23.990 1.00 95.88 178 ARG A CA 1
ATOM 1407 C C . ARG A 1 178 ? 6.458 -4.145 25.476 1.00 95.88 178 ARG A C 1
ATOM 1409 O O . ARG A 1 178 ? 7.531 -4.605 25.854 1.00 95.88 178 ARG A O 1
ATOM 1416 N N . GLU A 1 179 ? 5.496 -3.791 26.321 1.00 96.12 179 GLU A N 1
ATOM 1417 C CA . GLU A 1 179 ? 5.561 -4.086 27.752 1.00 96.12 179 GLU A CA 1
ATOM 1418 C C . GLU A 1 179 ? 5.314 -5.573 28.016 1.00 96.12 179 GLU A C 1
ATOM 1420 O O . GLU A 1 179 ? 6.067 -6.184 28.777 1.00 96.12 179 GLU A O 1
ATOM 1425 N N . LYS A 1 180 ? 4.321 -6.161 27.333 1.00 95.69 180 LYS A N 1
ATOM 1426 C CA . LYS A 1 180 ? 3.962 -7.586 27.440 1.00 95.69 180 LYS A CA 1
ATOM 1427 C C . LYS A 1 180 ? 5.009 -8.512 26.834 1.00 95.69 180 LYS A C 1
ATOM 1429 O O . LYS A 1 180 ? 5.338 -9.548 27.402 1.00 95.69 180 LYS A O 1
ATOM 1434 N N . HIS A 1 181 ? 5.542 -8.136 25.682 1.00 92.19 181 HIS A N 1
ATOM 1435 C CA . HIS A 1 181 ? 6.541 -8.902 24.962 1.00 92.19 181 HIS A CA 1
ATOM 1436 C C . HIS A 1 181 ? 7.721 -7.964 24.706 1.00 92.19 181 HIS A C 1
ATOM 1438 O O . HIS A 1 181 ? 7.583 -7.001 23.964 1.00 92.19 181 HIS A O 1
ATOM 1444 N N . LYS A 1 182 ? 8.876 -8.204 25.338 1.00 91.19 182 LYS A N 1
ATOM 1445 C CA . LYS A 1 182 ? 10.062 -7.333 25.192 1.00 91.19 182 LYS A CA 1
ATOM 1446 C C . LYS A 1 182 ? 11.027 -7.794 24.096 1.00 91.19 182 LYS A C 1
ATOM 1448 O O . LYS A 1 182 ? 11.861 -7.013 23.647 1.00 91.19 182 LYS A O 1
ATOM 1453 N N . GLU A 1 183 ? 10.898 -9.035 23.636 1.00 93.62 183 GLU A N 1
ATOM 1454 C CA . GLU A 1 183 ? 11.881 -9.691 22.758 1.00 93.62 183 GLU A CA 1
ATOM 1455 C C . GLU A 1 183 ? 11.432 -9.823 21.297 1.00 93.62 183 GLU A C 1
ATOM 1457 O O . GLU A 1 183 ? 12.228 -10.152 20.416 1.00 93.62 183 GLU A O 1
ATOM 1462 N N . LEU A 1 184 ? 10.163 -9.544 21.001 1.00 94.00 184 LEU A N 1
ATOM 1463 C CA . LEU A 1 184 ? 9.654 -9.593 19.636 1.00 94.00 184 LEU A CA 1
ATOM 1464 C C . LEU A 1 184 ? 10.174 -8.412 18.801 1.00 94.00 184 LEU A C 1
ATOM 1466 O O . LEU A 1 184 ? 10.441 -7.304 19.276 1.00 94.00 184 LEU A O 1
ATOM 1470 N N . LYS A 1 185 ? 10.291 -8.654 17.493 1.00 95.50 185 LYS A N 1
ATOM 1471 C CA . LYS A 1 185 ? 10.657 -7.620 16.522 1.00 95.50 185 LYS A CA 1
ATOM 1472 C C . LYS A 1 185 ? 9.533 -6.599 16.402 1.00 95.50 185 LYS A C 1
ATOM 1474 O O . LYS A 1 185 ? 8.359 -6.956 16.354 1.00 95.50 185 LYS A O 1
ATOM 1479 N N . THR A 1 186 ? 9.903 -5.336 16.190 1.00 94.19 186 THR A N 1
ATOM 1480 C CA . THR A 1 186 ? 8.952 -4.232 15.987 1.00 94.19 186 THR A CA 1
ATOM 1481 C C . THR A 1 186 ? 7.905 -4.527 14.912 1.00 94.19 186 THR A C 1
ATOM 1483 O O . THR A 1 186 ? 6.752 -4.132 15.050 1.00 94.19 186 THR A O 1
ATOM 1486 N N . THR A 1 187 ? 8.284 -5.251 13.857 1.00 96.50 187 THR A N 1
ATOM 1487 C CA . THR A 1 187 ? 7.378 -5.659 12.777 1.00 96.50 187 THR A CA 1
ATOM 1488 C C . THR A 1 187 ? 6.228 -6.541 13.253 1.00 96.50 187 THR A C 1
ATOM 1490 O O . THR A 1 187 ? 5.120 -6.391 12.748 1.00 96.50 187 THR A O 1
ATOM 1493 N N . GLU A 1 188 ? 6.468 -7.434 14.213 1.00 96.81 188 GLU A N 1
ATOM 1494 C CA . GLU A 1 188 ? 5.434 -8.330 14.739 1.00 96.81 188 GLU A CA 1
ATOM 1495 C C . GLU A 1 188 ? 4.444 -7.564 15.624 1.00 96.81 188 GLU A C 1
ATOM 1497 O O . GLU A 1 188 ? 3.237 -7.716 15.444 1.00 96.81 188 GLU A O 1
ATOM 1502 N N . TYR A 1 189 ? 4.919 -6.624 16.455 1.00 96.69 189 TYR A N 1
ATOM 1503 C CA . TYR A 1 189 ? 4.024 -5.741 17.220 1.00 96.69 189 TYR A CA 1
ATOM 1504 C C . TYR A 1 189 ? 3.087 -4.941 16.316 1.00 96.69 189 TYR A C 1
ATOM 1506 O O . TYR A 1 189 ? 1.906 -4.796 16.618 1.00 96.69 189 TYR A O 1
ATOM 1514 N N . PHE A 1 190 ? 3.590 -4.437 15.184 1.00 96.88 190 PHE A N 1
ATOM 1515 C CA . PHE A 1 190 ? 2.749 -3.714 14.229 1.00 96.88 190 PHE A CA 1
ATOM 1516 C C . PHE A 1 190 ? 1.677 -4.608 13.603 1.00 96.88 190 PHE A C 1
ATOM 1518 O O . PHE A 1 190 ? 0.544 -4.160 13.456 1.00 96.88 190 PHE A O 1
ATOM 1525 N N . LYS A 1 191 ? 1.997 -5.859 13.244 1.00 97.44 191 LYS A N 1
ATOM 1526 C CA . LYS A 1 191 ? 0.997 -6.794 12.700 1.00 97.44 191 LYS A CA 1
ATOM 1527 C C . LYS A 1 191 ? -0.107 -7.083 13.716 1.00 97.44 191 LYS A C 1
ATOM 1529 O O . LYS A 1 191 ? -1.277 -7.023 13.350 1.00 97.44 191 LYS A O 1
ATOM 1534 N N . MET A 1 192 ? 0.266 -7.336 14.971 1.00 96.94 192 MET A N 1
ATOM 1535 C CA . MET A 1 192 ? -0.683 -7.556 16.067 1.00 96.94 192 MET A CA 1
ATOM 1536 C C . MET A 1 192 ? -1.573 -6.327 16.291 1.00 96.94 192 MET A C 1
ATOM 1538 O O . MET A 1 192 ? -2.793 -6.445 16.267 1.00 96.94 192 MET A O 1
ATOM 1542 N N . ALA A 1 193 ? -0.986 -5.129 16.371 1.00 97.62 193 ALA A N 1
ATOM 1543 C CA . ALA A 1 193 ? -1.742 -3.887 16.541 1.00 97.62 193 ALA A CA 1
ATOM 1544 C C . ALA A 1 193 ? -2.713 -3.606 15.373 1.00 97.62 193 ALA A C 1
ATOM 1546 O O . ALA A 1 193 ? -3.820 -3.114 15.586 1.00 97.62 193 ALA A O 1
ATOM 1547 N N . ILE A 1 194 ? -2.330 -3.935 14.132 1.00 97.62 194 ILE A N 1
ATOM 1548 C CA . ILE A 1 194 ? -3.211 -3.804 12.959 1.00 97.62 194 ILE A CA 1
ATOM 1549 C C . ILE A 1 194 ? -4.370 -4.806 13.019 1.00 97.62 194 ILE A C 1
ATOM 1551 O O . ILE A 1 194 ? -5.485 -4.456 12.631 1.00 97.62 194 ILE A O 1
ATOM 1555 N N . ALA A 1 195 ? -4.124 -6.038 13.474 1.00 97.44 195 ALA A N 1
ATOM 1556 C CA . ALA A 1 195 ? -5.174 -7.038 13.650 1.00 97.44 195 ALA A CA 1
ATOM 1557 C C . ALA A 1 195 ? -6.189 -6.591 14.716 1.00 97.44 195 ALA A C 1
ATOM 1559 O O . ALA A 1 195 ? -7.385 -6.577 14.436 1.00 97.44 195 ALA A O 1
ATOM 1560 N N . GLU A 1 196 ? -5.715 -6.119 15.875 1.00 97.00 196 GLU A N 1
ATOM 1561 C CA . GLU A 1 196 ? -6.578 -5.581 16.939 1.00 97.00 196 GLU A CA 1
ATOM 1562 C C . GLU A 1 196 ? -7.384 -4.357 16.476 1.00 97.00 196 GLU A C 1
ATOM 1564 O O . GLU A 1 196 ? -8.571 -4.248 16.776 1.00 97.00 196 GLU A O 1
ATOM 1569 N N . TRP A 1 197 ? -6.788 -3.465 15.674 1.00 97.44 197 TRP A N 1
ATOM 1570 C CA . TRP A 1 197 ? -7.503 -2.306 15.128 1.00 97.44 197 TRP A CA 1
ATOM 1571 C C . TRP A 1 197 ? -8.688 -2.693 14.234 1.00 97.44 197 TRP A C 1
ATOM 1573 O O . TRP A 1 197 ? -9.713 -2.010 14.248 1.00 97.44 197 TRP A O 1
ATOM 1583 N N . LYS A 1 198 ? -8.571 -3.769 13.444 1.00 96.75 198 LYS A N 1
ATOM 1584 C CA . LYS A 1 198 ? -9.684 -4.237 12.600 1.00 96.75 198 LYS A CA 1
ATOM 1585 C C . LYS A 1 198 ? -10.876 -4.659 13.456 1.00 96.75 198 LYS A C 1
ATOM 1587 O O . LYS A 1 198 ? -11.976 -4.178 13.210 1.00 96.75 198 LYS A O 1
ATOM 1592 N N . VAL A 1 199 ? -10.619 -5.442 14.505 1.00 96.62 199 VAL A N 1
ATOM 1593 C CA . VAL A 1 199 ? -11.644 -5.875 15.467 1.00 96.62 199 VAL A CA 1
ATOM 1594 C C . VAL A 1 199 ? -12.254 -4.670 16.187 1.00 96.62 199 VAL A C 1
ATOM 1596 O O . VAL A 1 199 ? -13.471 -4.545 16.253 1.00 96.62 199 VAL A O 1
ATOM 1599 N N . TYR A 1 200 ? -11.428 -3.726 16.652 1.00 95.31 200 TYR A N 1
ATOM 1600 C CA . TYR A 1 200 ? -11.903 -2.493 17.290 1.00 95.31 200 TYR A CA 1
ATOM 1601 C C . TYR A 1 200 ? -12.823 -1.668 16.378 1.00 95.31 200 TYR A C 1
ATOM 1603 O O . TYR A 1 200 ? -13.797 -1.067 16.828 1.00 95.31 200 TYR A O 1
ATOM 1611 N N . LYS A 1 201 ? -12.528 -1.627 15.076 1.00 95.69 201 LYS A N 1
ATOM 1612 C CA . LYS A 1 201 ? -13.355 -0.906 14.109 1.00 95.69 201 LYS A CA 1
ATOM 1613 C C . LYS A 1 201 ? -14.708 -1.591 13.897 1.00 95.69 201 LYS A C 1
ATOM 1615 O O . LYS A 1 201 ? -15.716 -0.903 13.772 1.00 95.69 201 LYS A O 1
ATOM 1620 N N . GLU A 1 202 ? -14.731 -2.920 13.860 1.00 95.06 202 GLU A N 1
ATOM 1621 C CA . GLU A 1 202 ? -15.961 -3.710 13.736 1.00 95.06 202 GLU A CA 1
ATOM 1622 C C . GLU A 1 202 ? -16.855 -3.546 14.972 1.00 95.06 202 GLU A C 1
ATOM 1624 O O . GLU A 1 202 ? -18.049 -3.275 14.833 1.00 95.06 202 GLU A O 1
ATOM 1629 N N . THR A 1 203 ? -16.282 -3.587 16.178 1.00 94.12 203 THR A N 1
ATOM 1630 C CA . THR A 1 203 ? -17.044 -3.383 17.419 1.00 94.12 203 THR A CA 1
ATOM 1631 C C . THR A 1 203 ? -17.566 -1.953 17.549 1.00 94.12 203 THR A C 1
ATOM 1633 O O . THR A 1 203 ? -18.746 -1.767 17.836 1.00 94.12 203 THR A O 1
ATOM 1636 N N . LYS A 1 204 ? -16.743 -0.935 17.255 1.00 92.88 204 LYS A N 1
ATOM 1637 C CA . LYS A 1 204 ? -17.164 0.480 17.264 1.00 92.88 204 LYS A CA 1
ATOM 1638 C C . LYS A 1 204 ? -18.321 0.747 16.295 1.00 92.88 204 LYS A C 1
ATOM 1640 O O . LYS A 1 204 ? -19.183 1.559 16.605 1.00 92.88 204 LYS A O 1
ATOM 1645 N N . ASN A 1 205 ? -18.346 0.067 15.149 1.00 89.00 205 ASN A N 1
ATOM 1646 C CA . ASN A 1 205 ? -19.417 0.204 14.162 1.00 89.00 205 ASN A CA 1
ATOM 1647 C C . ASN A 1 205 ? -20.697 -0.558 14.530 1.00 89.00 205 ASN A C 1
ATOM 1649 O O . ASN A 1 205 ? -21.753 -0.203 14.032 1.00 89.00 205 ASN A O 1
ATOM 1653 N N . 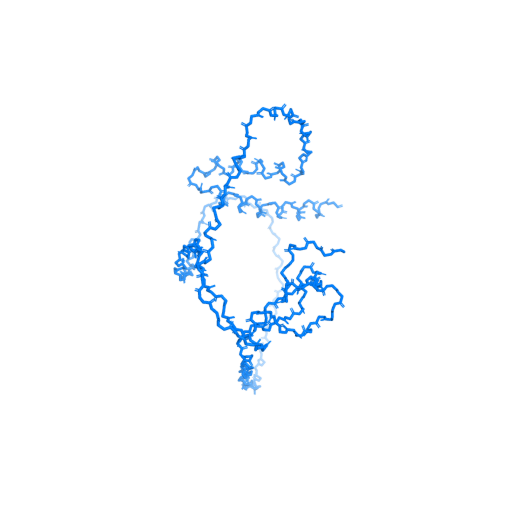THR A 1 206 ? -20.606 -1.615 15.340 1.00 91.25 206 THR A N 1
ATOM 1654 C CA . THR A 1 206 ? -21.771 -2.438 15.719 1.00 91.25 206 THR A CA 1
ATOM 1655 C C . THR A 1 206 ? -22.563 -1.816 16.873 1.00 91.25 206 THR A C 1
ATOM 1657 O O . THR A 1 206 ? -23.748 -2.080 17.028 1.00 91.25 206 THR A O 1
ATOM 1660 N N . VAL A 1 207 ? -21.904 -1.000 17.699 1.00 84.75 207 VAL A N 1
ATOM 1661 C CA . VAL A 1 207 ? -22.500 -0.354 18.882 1.00 84.75 207 VAL A CA 1
ATOM 1662 C C . VAL A 1 207 ? -23.118 1.021 18.555 1.00 84.75 207 VAL A C 1
ATOM 1664 O O . VAL A 1 207 ? -23.753 1.623 19.418 1.00 84.75 207 VAL A O 1
ATOM 1667 N N . ALA A 1 208 ? -22.945 1.520 17.328 1.00 59.94 208 ALA A N 1
ATOM 1668 C CA . ALA A 1 208 ? -23.493 2.794 16.853 1.00 59.94 208 ALA A CA 1
ATOM 1669 C C . ALA A 1 208 ? -24.728 2.573 15.972 1.00 59.94 208 ALA A C 1
ATOM 1671 O O . ALA A 1 208 ? -25.676 3.379 16.104 1.00 59.94 208 ALA A O 1
#

InterPro domains:
  IPR036910 High mobility group box domain superfamily [SSF47095] (146-202)

Foldseek 3Di:
DQPLPADDQASPRDDLQPDDFQDWDQGPVRFIWTFHADPNGTGIDTDPPDDPPPPDPPPPPPDPPPDDDDDDDDDDDDDDDDDDDDDDDDDDDDDDDDDPPPDDDPDPPPPDPPDPPPDDDDDDDDDDDDDDDDDDDDPPPPPPPPPPDDPPPPPPDDDDDDDDPLNVQLVVQLVVVCVVPVPDDSVVSSVVSVVVVVVVVVVVVVVD